Protein AF-A0A401NHA3-F1 (afdb_monomer_lite)

Radius of gyration: 26.48 Å; chains: 1; bounding box: 51×111×48 Å

Secondary structure (DSSP, 8-state):
-----PPPP---------------------PPP-------------S-S-S--SSS---------S-----TT-----GGGHHHHHHHHHHHH---HHHHHHHHHHHHHHHHHHHHHHHHHHHHHHHHSSSHHHHHHHHH-------HHHHHHHHHHHHHHT--TTSGGGTTHHHHTHHHHHHHHTT--HHHHHHHHHHHHHHHT-

InterPro domains:
  IPR046427 Legumain prodomain superfamily [G3DSA:1.10.132.130] (80-205)
  IPR048501 Legumain, prodomain [PF20985] (106-199)
  IPR048501 Legumain, prodomain [cd21115] (81-201)

Foldseek 3Di:
DDDDDDDDDDDDDDDDDDPPPPPPPDPDDDDDDDDDDDDDDDDDPDPPDDDDDDPDPPPPPPPDCPPPPPPPPDDDDDPLCVVLVVLVVCLVVDPDPVSNVVSVVVNVLLVVLLVLLVVLLLQLLVQLDDDPVLSVCLQNDQDDAPQVVLLVLLVVLLCVQPNVCVDPSRVSNVVSSSSSSSCVVVVRDSVSSNVSSNVSSVVVVD

Organism: Scyliorhinus torazame (NCBI:txid75743)

Structure (mmCIF, N/CA/C/O backbone):
data_AF-A0A401NHA3-F1
#
_entry.id   AF-A0A401NHA3-F1
#
loop_
_atom_site.group_PDB
_atom_site.id
_atom_site.type_symbol
_atom_site.label_atom_id
_atom_site.label_alt_id
_atom_site.label_comp_id
_atom_site.label_asym_id
_atom_site.label_entity_id
_atom_site.label_seq_id
_atom_site.pdbx_PDB_ins_code
_atom_site.Cartn_x
_atom_site.Cartn_y
_atom_site.Cartn_z
_atom_site.occupancy
_atom_site.B_iso_or_equiv
_atom_site.auth_seq_id
_atom_site.auth_comp_id
_atom_site.auth_asym_id
_atom_site.auth_atom_id
_atom_site.pdbx_PDB_model_num
ATOM 1 N N . MET A 1 1 ? 2.278 -64.838 13.244 1.00 44.47 1 MET A N 1
ATOM 2 C CA . MET A 1 1 ? 3.107 -63.751 12.679 1.00 44.47 1 MET A CA 1
ATOM 3 C C . MET A 1 1 ? 2.192 -62.918 11.779 1.00 44.47 1 MET A C 1
ATOM 5 O O . MET A 1 1 ? 2.140 -63.154 10.589 1.00 44.47 1 MET A O 1
ATOM 9 N N . ASP A 1 2 ? 1.208 -62.166 12.267 1.00 33.41 2 ASP A N 1
ATOM 10 C CA . ASP A 1 2 ? 1.217 -61.107 13.287 1.00 33.41 2 ASP A CA 1
ATOM 11 C C . ASP A 1 2 ? 1.956 -59.841 12.807 1.00 33.41 2 ASP A C 1
ATOM 13 O O . ASP A 1 2 ? 3.168 -59.740 12.963 1.00 33.41 2 ASP A O 1
ATOM 17 N N . ARG A 1 3 ? 1.240 -58.907 12.159 1.00 35.81 3 ARG A N 1
ATOM 18 C CA . ARG A 1 3 ? 0.844 -57.604 12.742 1.00 35.81 3 ARG A CA 1
ATOM 19 C C . ARG A 1 3 ? 0.246 -56.664 11.685 1.00 35.81 3 ARG A C 1
ATOM 21 O O . ARG A 1 3 ? 0.906 -56.234 10.746 1.00 35.81 3 ARG A O 1
ATOM 28 N N . ARG A 1 4 ? -1.025 -56.319 11.908 1.00 37.78 4 ARG A N 1
ATOM 29 C CA . ARG A 1 4 ? -1.703 -55.130 11.378 1.00 37.78 4 ARG A CA 1
ATOM 30 C C . ARG A 1 4 ? -1.122 -53.903 12.088 1.00 37.78 4 ARG A C 1
ATOM 32 O O . ARG A 1 4 ? -1.017 -53.924 13.311 1.00 37.78 4 ARG A O 1
ATOM 39 N N . ALA A 1 5 ? -0.791 -52.845 11.354 1.00 36.94 5 ALA A N 1
ATOM 40 C CA . ALA A 1 5 ? -0.462 -51.547 11.938 1.00 36.94 5 ALA A CA 1
ATOM 41 C C . ALA A 1 5 ? -1.675 -50.614 11.809 1.00 36.94 5 ALA A C 1
ATOM 43 O O . ALA A 1 5 ? -2.084 -50.248 10.710 1.00 36.94 5 ALA A O 1
ATOM 44 N N . ALA A 1 6 ? -2.266 -50.303 12.960 1.00 39.44 6 ALA A N 1
ATOM 45 C CA . ALA A 1 6 ? -3.253 -49.252 13.176 1.00 39.44 6 ALA A CA 1
ATOM 46 C C . ALA A 1 6 ? -2.537 -47.887 13.370 1.00 39.44 6 ALA A C 1
ATOM 48 O O . ALA A 1 6 ? -1.318 -47.870 13.568 1.00 39.44 6 ALA A O 1
ATOM 49 N N . PRO A 1 7 ? -3.253 -46.749 13.298 1.00 39.06 7 PRO A N 1
ATOM 50 C CA . PRO A 1 7 ? -2.664 -45.413 13.198 1.00 39.06 7 PRO A CA 1
ATOM 51 C C . PRO A 1 7 ? -2.242 -44.855 14.568 1.00 39.06 7 PRO A C 1
ATOM 53 O O . PRO A 1 7 ? -2.838 -45.220 15.585 1.00 39.06 7 PRO A O 1
ATOM 56 N N . PRO A 1 8 ? -1.270 -43.926 14.633 1.00 41.31 8 PRO A N 1
ATOM 57 C CA . PRO A 1 8 ? -1.007 -43.190 15.856 1.00 41.31 8 PRO A CA 1
ATOM 58 C C . PRO A 1 8 ? -2.021 -42.059 16.063 1.00 41.31 8 PRO A C 1
ATOM 60 O O . PRO A 1 8 ? -2.346 -41.279 15.168 1.00 41.31 8 PRO A O 1
ATOM 63 N N . CYS A 1 9 ? -2.496 -42.023 17.301 1.00 32.69 9 CYS A N 1
ATOM 64 C CA . CYS A 1 9 ? -3.490 -41.142 17.875 1.00 32.69 9 CYS A CA 1
ATOM 65 C C . CYS A 1 9 ? -3.168 -39.645 17.794 1.00 32.69 9 CYS A C 1
ATOM 67 O O . CYS A 1 9 ? -2.018 -39.206 17.784 1.00 32.69 9 CYS A O 1
ATOM 69 N N . ALA A 1 10 ? -4.264 -38.894 17.873 1.00 32.78 10 ALA A N 1
ATOM 70 C CA . ALA A 1 10 ? -4.374 -37.492 18.221 1.00 32.78 10 ALA A CA 1
ATOM 71 C C . ALA A 1 10 ? -3.360 -37.015 19.277 1.00 32.78 10 ALA A C 1
ATOM 73 O O . ALA A 1 10 ? -3.241 -37.581 20.365 1.00 32.78 10 ALA A O 1
ATOM 74 N N . ARG A 1 11 ? -2.726 -35.877 18.987 1.00 34.97 11 ARG A N 1
ATOM 75 C CA . ARG A 1 11 ? -2.225 -34.951 20.003 1.00 34.97 11 ARG A CA 1
ATOM 76 C C . ARG A 1 11 ? -3.025 -33.660 19.899 1.00 34.97 11 ARG A C 1
ATOM 78 O O . ARG A 1 11 ? -2.831 -32.880 18.973 1.00 34.97 11 ARG A O 1
ATOM 85 N N . SER A 1 12 ? -3.909 -33.452 20.871 1.00 30.72 12 SER A N 1
ATOM 86 C CA . SER A 1 12 ? -4.377 -32.120 21.238 1.00 30.72 12 SER A CA 1
ATOM 87 C C . SER A 1 12 ? -3.174 -31.258 21.602 1.00 30.72 12 SER A C 1
ATOM 89 O O . SER A 1 12 ? -2.384 -31.635 22.469 1.00 30.72 12 SER A O 1
ATOM 91 N N . ILE A 1 13 ? -3.067 -30.089 20.978 1.00 32.91 13 ILE A N 1
ATOM 92 C CA . ILE A 1 13 ? -2.324 -28.962 21.533 1.00 32.91 13 ILE A CA 1
ATOM 93 C C . ILE A 1 13 ? -3.367 -27.899 21.859 1.00 32.91 13 ILE A C 1
ATOM 95 O O . ILE A 1 13 ? -3.951 -27.273 20.981 1.00 32.91 13 ILE A O 1
ATOM 99 N N . VAL A 1 14 ? -3.639 -27.789 23.155 1.00 33.09 14 VAL A N 1
ATOM 100 C CA . VAL A 1 14 ? -4.329 -26.669 23.787 1.00 33.09 14 VAL A CA 1
ATOM 101 C C . VAL A 1 14 ? -3.288 -25.581 24.042 1.00 33.09 14 VAL A C 1
ATOM 103 O O . VAL A 1 14 ? -2.205 -25.880 24.540 1.00 33.09 14 VAL A O 1
ATOM 106 N N . GLY A 1 15 ? -3.663 -24.330 23.771 1.00 28.38 15 GLY A N 1
ATOM 107 C CA . GLY A 1 15 ? -2.918 -23.128 24.152 1.00 28.38 15 GLY A CA 1
ATOM 108 C C . GLY A 1 15 ? -1.878 -22.722 23.103 1.00 28.38 15 GLY A C 1
ATOM 109 O O . GLY A 1 15 ? -1.158 -23.556 22.578 1.00 28.38 15 GLY A O 1
ATOM 110 N N . THR A 1 16 ? -1.736 -21.458 22.733 1.00 34.12 16 THR A N 1
ATOM 111 C CA . THR A 1 16 ? -1.969 -20.247 23.516 1.00 34.12 16 THR A CA 1
ATOM 112 C C . THR A 1 16 ? -2.274 -19.070 22.592 1.00 34.12 16 THR A C 1
ATOM 114 O O . THR A 1 16 ? -1.879 -19.038 21.427 1.00 34.12 16 THR A O 1
ATOM 117 N N . ALA A 1 17 ? -3.014 -18.111 23.148 1.00 32.28 17 ALA A N 1
ATOM 118 C CA . ALA A 1 17 ? -3.344 -16.824 22.563 1.00 32.28 17 ALA A CA 1
ATOM 119 C C . ALA A 1 17 ? -2.142 -16.212 21.830 1.00 32.28 17 ALA A C 1
ATOM 121 O O . ALA A 1 17 ? -1.092 -15.957 22.425 1.00 32.28 17 ALA A O 1
ATOM 122 N N . SER A 1 18 ? -2.315 -15.973 20.530 1.00 35.03 18 SER A N 1
ATOM 123 C CA . SER A 1 18 ? -1.361 -15.192 19.757 1.00 35.03 18 SER A CA 1
ATOM 124 C C . SER A 1 18 ? -1.402 -13.766 20.287 1.00 35.03 18 SER A C 1
ATOM 126 O O . SER A 1 18 ? -2.360 -13.025 20.103 1.00 35.03 18 SER A O 1
ATOM 128 N N . HIS A 1 19 ? -0.353 -13.425 21.017 1.00 35.34 19 HIS A N 1
ATOM 129 C CA . HIS A 1 19 ? -0.042 -12.100 21.505 1.00 35.34 19 HIS A CA 1
ATOM 130 C C . HIS A 1 19 ? 0.343 -11.246 20.285 1.00 35.34 19 HIS A C 1
ATOM 132 O O . HIS A 1 19 ? 1.504 -11.224 19.873 1.00 35.34 19 HIS A O 1
ATOM 138 N N . TRP A 1 20 ? -0.635 -10.597 19.646 1.00 29.38 20 TRP A N 1
ATOM 139 C CA . TRP A 1 20 ? -0.394 -9.664 18.541 1.00 29.38 20 TRP A CA 1
ATOM 140 C C . TRP A 1 20 ? 0.213 -8.374 19.099 1.00 29.38 20 TRP A C 1
ATOM 142 O O . TRP A 1 20 ? -0.454 -7.372 19.327 1.00 29.38 20 TRP A O 1
ATOM 152 N N . SER A 1 21 ? 1.521 -8.394 19.346 1.00 29.17 21 SER A N 1
ATOM 153 C CA . SER A 1 21 ? 2.293 -7.167 19.528 1.00 29.17 21 SER A CA 1
ATOM 154 C C . SER A 1 21 ? 2.489 -6.498 18.166 1.00 29.17 21 SER A C 1
ATOM 156 O O . SER A 1 21 ? 3.523 -6.656 17.516 1.00 29.17 21 SER A O 1
ATOM 158 N N . ILE A 1 22 ? 1.485 -5.736 17.729 1.00 37.28 22 ILE A N 1
ATOM 159 C CA . ILE A 1 22 ? 1.608 -4.802 16.608 1.00 37.28 22 ILE A CA 1
ATOM 160 C C . ILE A 1 22 ? 2.498 -3.648 17.083 1.00 37.28 22 ILE A C 1
ATOM 162 O O . ILE A 1 22 ? 2.056 -2.692 17.719 1.00 37.28 22 ILE A O 1
ATOM 166 N N . ARG A 1 23 ? 3.799 -3.730 16.789 1.00 34.94 23 ARG A N 1
ATOM 167 C CA . ARG A 1 23 ? 4.675 -2.558 16.868 1.00 34.94 23 ARG A CA 1
ATOM 168 C C . ARG A 1 23 ? 4.258 -1.587 15.765 1.00 34.94 23 ARG A C 1
ATOM 170 O O . ARG A 1 23 ? 4.614 -1.795 14.606 1.00 34.94 23 ARG A O 1
ATOM 177 N N . LEU A 1 24 ? 3.567 -0.505 16.133 1.00 36.22 24 LEU A N 1
ATOM 178 C CA . LEU A 1 24 ? 3.475 0.690 15.297 1.00 36.22 24 LEU A CA 1
ATOM 179 C C . LEU A 1 24 ? 4.899 1.168 14.987 1.00 36.22 24 LEU A C 1
ATOM 181 O O . LEU A 1 24 ? 5.566 1.781 15.821 1.00 36.22 24 LEU A O 1
ATOM 185 N N . ARG A 1 25 ? 5.380 0.899 13.772 1.00 40.31 25 ARG A N 1
ATOM 186 C CA . ARG A 1 25 ? 6.512 1.646 13.232 1.00 40.31 25 ARG A CA 1
ATOM 187 C C . ARG A 1 25 ? 5.999 3.033 12.885 1.00 40.31 25 ARG A C 1
ATOM 189 O O . ARG A 1 25 ? 5.367 3.237 11.852 1.00 40.31 25 ARG A O 1
ATOM 196 N N . ALA A 1 26 ? 6.269 3.983 13.776 1.00 41.00 26 ALA A N 1
ATOM 197 C CA . ALA A 1 26 ? 6.180 5.396 13.462 1.00 41.00 26 ALA A CA 1
ATOM 198 C C . ALA A 1 26 ? 6.938 5.649 12.149 1.00 41.00 26 ALA A C 1
ATOM 200 O O . ALA A 1 26 ? 8.020 5.100 11.955 1.00 41.00 26 ALA A O 1
ATOM 201 N N . CYS A 1 27 ? 6.400 6.483 11.252 1.00 42.41 27 CYS A N 1
ATOM 202 C CA . CYS A 1 27 ? 7.165 6.998 10.113 1.00 42.41 27 CYS A CA 1
ATOM 203 C C . CYS A 1 27 ? 8.441 7.683 10.638 1.00 42.41 27 CYS A C 1
ATOM 205 O O . CYS A 1 27 ? 8.396 8.852 11.040 1.00 42.41 27 CYS A O 1
ATOM 207 N N . GLU A 1 28 ? 9.541 6.940 10.704 1.00 37.47 28 GLU A N 1
ATOM 208 C CA . GLU A 1 28 ? 10.833 7.372 11.221 1.00 37.47 28 GLU A CA 1
ATOM 209 C C . GLU A 1 28 ? 11.562 8.131 10.111 1.00 37.47 28 GLU A C 1
ATOM 211 O O . GLU A 1 28 ? 11.698 7.657 8.981 1.00 37.47 28 GLU A O 1
ATOM 216 N N . ARG A 1 29 ? 11.982 9.362 10.410 1.00 38.88 29 ARG A N 1
ATOM 217 C CA . ARG A 1 29 ? 12.934 10.089 9.570 1.00 38.88 29 ARG A CA 1
ATOM 218 C C . ARG A 1 29 ? 14.324 9.686 10.040 1.00 38.88 29 ARG A C 1
ATOM 220 O O . ARG A 1 29 ? 14.693 10.011 11.164 1.00 38.88 29 ARG A O 1
ATOM 227 N N . ALA A 1 30 ? 15.098 9.041 9.175 1.00 35.44 30 ALA A N 1
ATOM 228 C CA . ALA A 1 30 ? 16.544 9.021 9.321 1.00 35.44 30 ALA A CA 1
ATOM 229 C C . ALA A 1 30 ? 17.055 10.458 9.116 1.00 35.44 30 ALA A C 1
ATOM 231 O O . ALA A 1 30 ? 16.929 11.021 8.029 1.00 35.44 30 ALA A O 1
ATOM 232 N N . GLY A 1 31 ? 17.556 11.080 10.181 1.00 37.09 31 GLY A N 1
ATOM 233 C CA . GLY A 1 31 ? 18.317 12.326 10.107 1.00 37.09 31 GLY A CA 1
ATOM 234 C C . GLY A 1 31 ? 19.817 12.026 10.158 1.00 37.09 31 GLY A C 1
ATOM 235 O O . GLY A 1 31 ? 20.215 11.150 10.929 1.00 37.09 31 GLY A O 1
ATOM 236 N N . PRO A 1 32 ? 20.673 12.734 9.404 1.00 42.00 32 PRO A N 1
ATOM 237 C CA . PRO A 1 32 ? 22.106 12.688 9.643 1.00 42.00 32 PRO A CA 1
ATOM 238 C C . PRO A 1 32 ? 22.525 13.695 10.725 1.00 42.00 32 PRO A C 1
ATOM 240 O O . PRO A 1 32 ? 22.071 14.840 10.767 1.00 42.00 32 PRO A O 1
ATOM 243 N N . ARG A 1 33 ? 23.411 13.226 11.615 1.00 38.47 33 ARG A N 1
ATOM 244 C CA . ARG A 1 33 ? 24.119 14.012 12.630 1.00 38.47 33 ARG A CA 1
ATOM 245 C C . ARG A 1 33 ? 25.240 14.825 11.978 1.00 38.47 33 ARG A C 1
ATOM 247 O O . ARG A 1 33 ? 26.080 14.257 11.300 1.00 38.47 33 ARG A O 1
ATOM 254 N N . GLY A 1 34 ? 25.282 16.109 12.325 1.00 32.66 34 GLY A N 1
ATOM 255 C CA . GLY A 1 34 ? 26.492 16.825 12.730 1.00 32.66 34 GLY A CA 1
ATOM 256 C C . GLY A 1 34 ? 27.584 17.047 11.690 1.00 32.66 34 GLY A C 1
ATOM 257 O O . GLY A 1 34 ? 28.550 16.299 11.655 1.00 32.66 34 GLY A O 1
ATOM 258 N N . GLU A 1 35 ? 27.543 18.204 11.031 1.00 31.38 35 GLU A N 1
ATOM 259 C CA . GLU A 1 35 ? 28.769 18.872 10.600 1.00 31.38 35 GLU A CA 1
ATOM 260 C C . GLU A 1 35 ? 28.694 20.363 10.941 1.00 31.38 35 GLU A C 1
ATOM 262 O O . GLU A 1 35 ? 27.718 21.063 10.668 1.00 31.38 35 GLU A O 1
ATOM 267 N N . ARG A 1 36 ? 29.702 20.812 11.688 1.00 40.00 36 ARG A N 1
ATOM 268 C CA . ARG A 1 36 ? 29.765 22.108 12.357 1.00 40.00 36 ARG A CA 1
ATOM 269 C C . ARG A 1 36 ? 30.471 23.078 11.410 1.00 40.00 36 ARG A C 1
ATOM 271 O O . ARG A 1 36 ? 31.694 23.122 11.393 1.00 40.00 36 ARG A O 1
ATOM 278 N N . LEU A 1 37 ? 29.719 23.871 10.650 1.00 34.94 37 LEU A N 1
ATOM 279 C CA . LEU A 1 37 ? 30.270 24.966 9.849 1.00 34.94 37 LEU A CA 1
ATOM 280 C C . LEU A 1 37 ? 29.811 26.307 10.423 1.00 34.94 37 LEU A C 1
ATOM 282 O O . LEU A 1 37 ? 28.659 26.715 10.294 1.00 34.94 37 LEU A O 1
ATOM 286 N N . ARG A 1 38 ? 30.747 27.004 11.078 1.00 42.19 38 ARG A N 1
ATOM 287 C CA . ARG A 1 38 ? 30.653 28.453 11.271 1.00 42.19 38 ARG A CA 1
ATOM 288 C C . ARG A 1 38 ? 30.771 29.092 9.893 1.00 42.19 38 ARG A C 1
ATOM 290 O O . ARG A 1 38 ? 31.769 28.851 9.224 1.00 42.19 38 ARG A O 1
ATOM 297 N N . THR A 1 39 ? 29.824 29.943 9.509 1.00 32.72 39 THR A N 1
ATOM 298 C CA . THR A 1 39 ? 30.111 31.272 8.940 1.00 32.72 39 THR A CA 1
ATOM 299 C C . THR A 1 39 ? 28.832 32.062 8.636 1.00 32.72 39 THR A C 1
ATOM 301 O O . THR A 1 39 ? 27.967 31.617 7.895 1.00 32.72 39 THR A O 1
ATOM 304 N N . ARG A 1 40 ? 28.837 33.298 9.156 1.00 33.16 40 ARG A N 1
ATOM 305 C CA . ARG A 1 40 ? 28.320 34.545 8.569 1.00 33.16 40 ARG A CA 1
ATOM 306 C C . ARG A 1 40 ? 26.798 34.737 8.470 1.00 33.16 40 ARG A C 1
ATOM 308 O O . ARG A 1 40 ? 26.148 34.291 7.531 1.00 33.16 40 ARG A O 1
ATOM 315 N N . GLU A 1 41 ? 26.287 35.567 9.385 1.00 40.22 41 GLU A N 1
ATOM 316 C CA . GLU A 1 41 ? 25.093 36.391 9.175 1.00 40.22 41 GLU A CA 1
ATOM 317 C C . GLU A 1 41 ? 25.128 37.033 7.780 1.00 40.22 41 GLU A C 1
ATOM 319 O O . GLU A 1 41 ? 25.986 37.863 7.465 1.00 40.22 41 GLU A O 1
ATOM 324 N N . ARG A 1 42 ? 24.177 36.640 6.934 1.00 37.88 42 ARG A N 1
ATOM 325 C CA . ARG A 1 42 ? 23.689 37.458 5.828 1.00 37.88 42 ARG A CA 1
ATOM 326 C C . ARG A 1 42 ? 22.218 37.720 6.099 1.00 37.88 42 ARG A C 1
ATOM 328 O O . ARG A 1 42 ? 21.430 36.784 6.193 1.00 37.88 42 ARG A O 1
ATOM 335 N N . ALA A 1 43 ? 21.894 39.002 6.234 1.00 41.25 43 ALA A N 1
ATOM 336 C CA . ALA A 1 43 ? 20.541 39.523 6.301 1.00 41.25 43 ALA A CA 1
ATOM 337 C C . ALA A 1 43 ? 19.671 38.885 5.206 1.00 41.25 43 ALA A C 1
ATOM 339 O O . ALA A 1 43 ? 19.999 38.950 4.018 1.00 41.25 43 ALA A O 1
ATOM 340 N N . GLY A 1 44 ? 18.597 38.219 5.627 1.00 36.78 44 GLY A N 1
ATOM 341 C CA . GLY A 1 44 ? 17.656 37.564 4.729 1.00 36.78 44 GLY A CA 1
ATOM 342 C C . GLY A 1 44 ? 16.810 38.584 3.958 1.00 36.78 44 GLY A C 1
ATOM 343 O O . GLY A 1 44 ? 16.458 39.631 4.509 1.00 36.78 44 GLY A O 1
ATOM 344 N N . PRO A 1 45 ? 16.453 38.311 2.692 1.00 42.56 45 PRO A N 1
ATOM 345 C CA . PRO A 1 45 ? 15.485 39.122 1.976 1.00 42.56 45 PRO A CA 1
ATOM 346 C C . PRO A 1 45 ? 14.087 39.002 2.604 1.00 42.56 45 PRO A C 1
ATOM 348 O O . PRO A 1 45 ? 13.589 37.918 2.902 1.00 42.56 45 PRO A O 1
ATOM 351 N N . ARG A 1 46 ? 13.487 40.182 2.779 1.00 44.03 46 ARG A N 1
ATOM 352 C CA . ARG A 1 46 ? 12.145 40.518 3.268 1.00 44.03 46 ARG A CA 1
ATOM 353 C C . ARG A 1 46 ? 11.062 39.572 2.725 1.00 44.03 46 ARG A C 1
ATOM 355 O O . ARG A 1 46 ? 10.851 39.502 1.514 1.00 44.03 46 ARG A O 1
ATOM 362 N N . ALA A 1 47 ? 10.345 38.902 3.627 1.00 50.78 47 ALA A N 1
ATOM 363 C CA . ALA A 1 47 ? 9.196 38.035 3.349 1.00 50.78 47 ALA A CA 1
ATOM 364 C C . ALA A 1 47 ? 7.929 38.831 2.968 1.00 50.78 47 ALA A C 1
ATOM 366 O O . ALA A 1 47 ? 6.861 38.649 3.537 1.00 50.78 47 ALA A O 1
ATOM 367 N N . GLU A 1 48 ? 8.040 39.733 1.999 1.00 52.66 48 GLU A N 1
ATOM 368 C CA . GLU A 1 48 ? 6.914 40.496 1.468 1.00 52.66 48 GLU A CA 1
ATOM 369 C C . GLU A 1 48 ? 6.909 40.348 -0.045 1.00 52.66 48 GLU A C 1
ATOM 371 O O . GLU A 1 48 ? 7.539 41.125 -0.761 1.00 52.66 48 GLU A O 1
ATOM 376 N N . ARG A 1 49 ? 6.250 39.295 -0.529 1.00 57.25 49 ARG A N 1
ATOM 377 C CA . ARG A 1 49 ? 5.588 39.245 -1.844 1.00 57.25 49 ARG A CA 1
ATOM 378 C C . ARG A 1 49 ? 4.950 37.869 -2.037 1.00 57.25 49 ARG A C 1
ATOM 380 O O . ARG A 1 49 ? 5.414 37.074 -2.838 1.00 57.25 49 ARG A O 1
ATOM 387 N N . VAL A 1 50 ? 3.892 37.599 -1.273 1.00 60.53 50 VAL A N 1
ATOM 388 C CA . VAL A 1 50 ? 2.725 36.795 -1.686 1.00 60.53 50 VAL A CA 1
ATOM 389 C C . VAL A 1 50 ? 1.652 36.955 -0.600 1.00 60.53 50 VAL A C 1
ATOM 391 O O . VAL A 1 50 ? 1.620 36.246 0.393 1.00 60.53 50 VAL A O 1
ATOM 394 N N . SER A 1 51 ? 0.812 37.976 -0.761 1.00 61.12 51 SER A N 1
ATOM 395 C CA . SER A 1 51 ? -0.589 37.973 -0.329 1.00 61.12 51 SER A CA 1
ATOM 396 C C . SER A 1 51 ? -1.287 39.160 -1.000 1.00 61.12 51 SER A C 1
ATOM 398 O O . SER A 1 51 ? -0.957 40.304 -0.712 1.00 61.12 51 SER A O 1
ATOM 400 N N . GLY A 1 52 ? -2.174 38.862 -1.956 1.00 52.41 52 GLY A N 1
ATOM 401 C CA . GLY A 1 52 ? -3.226 39.744 -2.486 1.00 52.41 52 GLY A CA 1
ATOM 402 C C . GLY A 1 52 ? -2.827 41.013 -3.256 1.00 52.41 52 GLY A C 1
ATOM 403 O O . GLY A 1 52 ? -2.302 41.967 -2.697 1.00 52.41 52 GLY A O 1
ATOM 404 N N . ARG A 1 53 ? -3.210 41.093 -4.539 1.00 59.12 53 ARG A N 1
ATOM 405 C CA . ARG A 1 53 ? -3.383 42.367 -5.257 1.00 59.12 53 ARG A CA 1
ATOM 406 C C . ARG A 1 53 ? -4.892 42.600 -5.390 1.00 59.12 53 ARG A C 1
ATOM 408 O O . ARG A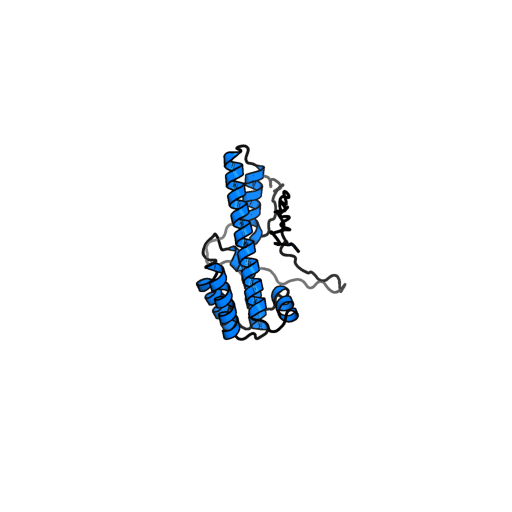 1 53 ? -5.547 41.884 -6.136 1.00 59.12 53 ARG A O 1
ATOM 415 N N . GLY A 1 54 ? -5.437 43.555 -4.645 1.00 44.25 54 GLY A N 1
ATOM 416 C CA . GLY A 1 54 ? -6.848 43.940 -4.714 1.00 44.25 54 GLY A CA 1
ATOM 417 C C . GLY A 1 54 ? -7.160 44.954 -3.623 1.00 44.25 54 GLY A C 1
ATOM 418 O O . GLY A 1 54 ? -7.053 44.626 -2.450 1.00 44.25 54 GLY A O 1
ATOM 419 N N . GLY A 1 55 ? -7.462 46.191 -4.017 1.00 53.09 55 GLY A N 1
ATOM 420 C CA . GLY A 1 55 ? -7.648 47.361 -3.154 1.00 53.09 55 GLY A CA 1
ATOM 421 C C . GLY A 1 55 ? -8.868 47.313 -2.230 1.00 53.09 55 GLY A C 1
ATOM 422 O O . GLY A 1 55 ? -9.740 48.165 -2.331 1.00 53.09 55 GLY A O 1
ATOM 423 N N . ALA A 1 56 ? -8.900 46.362 -1.305 1.00 49.03 56 ALA A N 1
ATOM 424 C CA . ALA A 1 56 ? -9.606 46.496 -0.041 1.00 49.03 56 ALA A CA 1
ATOM 425 C C . ALA A 1 56 ? -8.534 46.490 1.050 1.00 49.03 56 ALA A C 1
ATOM 427 O O . ALA A 1 56 ? -7.672 45.611 1.062 1.00 49.03 56 ALA A O 1
ATOM 428 N N . SER A 1 57 ? -8.529 47.497 1.923 1.00 49.53 57 SER A N 1
ATOM 429 C CA . SER A 1 57 ? -7.623 47.517 3.065 1.00 49.53 57 SER A CA 1
ATOM 430 C C . SER A 1 57 ? -7.861 46.247 3.882 1.00 49.53 57 SER A C 1
ATOM 432 O O . SER A 1 57 ? -8.904 46.110 4.520 1.00 49.53 57 SER A O 1
ATOM 434 N N . CYS A 1 58 ? -6.912 45.311 3.863 1.00 46.81 58 CYS A N 1
ATOM 435 C CA . CYS A 1 58 ? -6.819 44.311 4.914 1.00 46.81 58 CYS A CA 1
ATOM 436 C C . CYS A 1 58 ? -6.461 45.078 6.182 1.00 46.81 58 CYS A C 1
ATOM 438 O O . CYS A 1 58 ? -5.287 45.253 6.503 1.00 46.81 58 CYS A O 1
ATOM 440 N N . SER A 1 59 ? -7.472 45.589 6.877 1.00 58.31 59 SER A N 1
ATOM 441 C CA . SER A 1 59 ? -7.318 45.884 8.287 1.00 58.31 59 SER A CA 1
ATOM 442 C C . SER A 1 59 ? -6.861 44.572 8.917 1.00 58.31 59 SER A C 1
ATOM 444 O O . SER A 1 59 ? -7.501 43.541 8.667 1.00 58.31 59 SER A O 1
ATOM 446 N N . PRO A 1 60 ? -5.753 44.555 9.672 1.00 55.41 60 PRO A N 1
ATOM 447 C CA . PRO A 1 60 ? -5.506 43.448 10.568 1.00 55.41 60 PRO A CA 1
ATOM 448 C C . PRO A 1 60 ? -6.803 43.266 11.346 1.00 55.41 60 PRO A C 1
ATOM 450 O O . PRO A 1 60 ? -7.289 44.211 11.968 1.00 55.41 60 PRO A O 1
ATOM 453 N N . VAL A 1 61 ? -7.408 42.083 11.268 1.00 55.34 61 VAL A N 1
ATOM 454 C CA . VAL A 1 61 ? -8.243 41.669 12.384 1.00 55.34 61 VAL A CA 1
ATOM 455 C C . VAL A 1 61 ? -7.218 41.554 13.496 1.00 55.34 61 VAL A C 1
ATOM 457 O O . VAL A 1 61 ? -6.477 40.571 13.546 1.00 55.34 61 VAL A O 1
ATOM 460 N N . GLU A 1 62 ? -7.050 42.626 14.277 1.00 49.59 62 GLU A N 1
ATOM 461 C CA . GLU A 1 62 ? -6.391 42.513 15.560 1.00 49.59 62 GLU A CA 1
ATOM 462 C C . GLU A 1 62 ? -7.155 41.391 16.236 1.00 49.59 62 GLU A C 1
ATOM 464 O O . GLU A 1 62 ? -8.343 41.494 16.549 1.00 49.59 62 GLU A O 1
ATOM 469 N N . LEU A 1 63 ? -6.492 40.245 16.358 1.00 49.09 63 LEU A N 1
ATOM 470 C CA . LEU A 1 63 ? -6.871 39.273 17.349 1.00 49.09 63 LEU A CA 1
ATOM 471 C C . LEU A 1 63 ? -6.549 39.985 18.658 1.00 49.09 63 LEU A C 1
ATOM 473 O O . LEU A 1 63 ? -5.465 39.819 19.216 1.00 49.09 63 LEU A O 1
ATOM 477 N N . GLU A 1 64 ? -7.446 40.901 19.035 1.00 50.91 64 GLU A N 1
ATOM 478 C CA . GLU A 1 64 ? -7.353 41.720 20.220 1.00 50.91 64 GLU A CA 1
ATOM 479 C C . GLU A 1 64 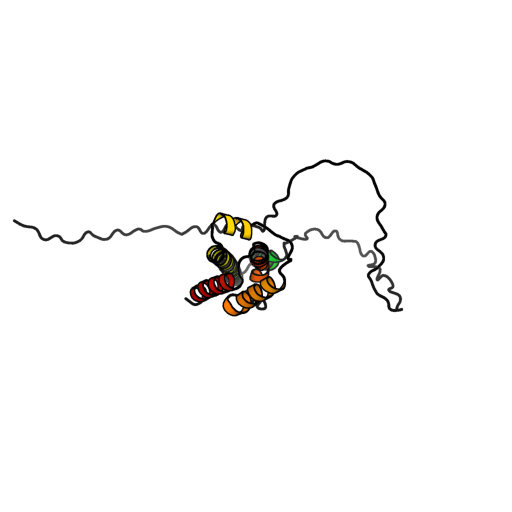? -6.973 40.769 21.336 1.00 50.91 64 GLU A C 1
ATOM 481 O O . GLU A 1 64 ? -7.515 39.661 21.413 1.00 50.91 64 GLU A O 1
ATOM 486 N N . SER A 1 65 ? -6.028 41.203 22.159 1.00 51.41 65 SER A N 1
ATOM 487 C CA . SER A 1 65 ? -5.480 40.510 23.317 1.00 51.41 65 SER A CA 1
ATOM 488 C C . SER A 1 65 ? -6.565 40.183 24.363 1.00 51.41 65 SER A C 1
ATOM 490 O O . SER A 1 65 ? -6.534 40.611 25.514 1.00 51.41 65 SER A O 1
ATOM 492 N N . ARG A 1 66 ? -7.563 39.378 23.994 1.00 52.25 66 ARG A N 1
ATOM 493 C CA . ARG A 1 66 ? -8.273 38.482 24.887 1.00 52.25 66 ARG A CA 1
ATOM 494 C C . ARG A 1 66 ? -7.200 37.510 25.308 1.00 52.25 66 ARG A C 1
ATOM 496 O O . ARG A 1 66 ? -6.845 36.663 24.497 1.00 52.25 66 ARG A O 1
ATOM 503 N N . ARG A 1 67 ? -6.636 37.745 26.505 1.00 53.22 67 ARG A N 1
ATOM 504 C CA . ARG A 1 67 ? -5.687 36.888 27.237 1.00 53.22 67 ARG A CA 1
ATOM 505 C C . ARG A 1 67 ? -5.297 35.692 26.391 1.00 53.22 67 ARG A C 1
ATOM 507 O O . ARG A 1 67 ? -6.113 34.779 26.285 1.00 53.22 67 ARG A O 1
ATOM 514 N N . ALA A 1 68 ? -4.105 35.709 25.798 1.00 56.16 68 ALA A N 1
ATOM 515 C CA . ALA A 1 68 ? -3.533 34.498 25.238 1.00 56.16 68 ALA A CA 1
ATOM 516 C C . ALA A 1 68 ? -3.562 33.455 26.358 1.00 56.16 68 ALA A C 1
ATOM 518 O O . ALA A 1 68 ? -2.713 33.458 27.248 1.00 56.16 68 ALA A O 1
ATOM 519 N N . VAL A 1 69 ? -4.613 32.635 26.381 1.00 60.53 69 VAL A N 1
ATOM 520 C CA . VAL A 1 69 ? -4.649 31.441 27.196 1.00 60.53 69 VAL A CA 1
ATOM 521 C C . VAL A 1 69 ? -3.518 30.646 26.576 1.00 60.53 69 VAL A C 1
ATOM 523 O O . VAL A 1 69 ? -3.590 30.372 25.372 1.00 60.53 69 VAL A O 1
ATOM 526 N N . PRO A 1 70 ? -2.418 30.391 27.306 1.00 63.47 70 PRO A N 1
ATOM 527 C CA . PRO A 1 70 ? -1.378 29.540 26.767 1.00 63.47 70 PRO A CA 1
ATOM 528 C C . PRO A 1 70 ? -2.094 28.282 26.291 1.00 63.47 70 PRO A C 1
ATOM 530 O O . PRO A 1 70 ? -2.859 27.696 27.058 1.00 63.47 70 PRO A O 1
ATOM 533 N N . MET A 1 71 ? -1.936 27.941 25.009 1.00 58.09 71 MET A N 1
ATOM 534 C CA . MET A 1 71 ? -2.521 26.742 24.409 1.00 58.09 71 MET A CA 1
ATOM 535 C C . MET A 1 71 ? -1.808 25.523 25.010 1.00 58.09 71 MET A C 1
ATOM 537 O O . MET A 1 71 ? -1.003 24.855 24.368 1.00 58.09 71 MET A O 1
ATOM 541 N N . ALA A 1 72 ? -2.021 25.299 26.303 1.00 61.81 72 ALA A N 1
ATOM 542 C CA . ALA A 1 72 ? -1.499 24.194 27.068 1.00 61.81 72 ALA A CA 1
ATOM 543 C C . ALA A 1 72 ? -2.342 22.967 26.714 1.00 61.81 72 ALA A C 1
ATOM 545 O O . ALA A 1 72 ? -3.566 23.007 26.808 1.00 61.81 72 ALA A O 1
ATOM 546 N N . GLY A 1 73 ? -1.684 21.894 26.271 1.00 65.12 73 GLY A N 1
ATOM 547 C CA . GLY A 1 73 ? -2.349 20.635 25.920 1.00 65.12 73 GLY A CA 1
ATOM 548 C C . GLY A 1 73 ? -2.596 20.393 24.427 1.00 65.12 73 GLY A C 1
ATOM 549 O O . GLY A 1 73 ? -3.334 19.473 24.094 1.00 65.12 73 GLY A O 1
ATOM 550 N N . MET A 1 74 ? -1.989 21.160 23.512 1.00 69.94 74 MET A N 1
ATOM 551 C CA . MET A 1 74 ? -1.993 20.790 22.089 1.00 69.94 74 MET A CA 1
ATOM 552 C C . MET A 1 74 ? -1.105 19.563 21.846 1.00 69.94 74 MET A C 1
ATOM 554 O O . MET A 1 74 ? 0.123 19.657 21.867 1.00 69.94 74 MET A O 1
ATOM 558 N N . GLU A 1 75 ? -1.723 18.414 21.582 1.00 76.06 75 GLU A N 1
ATOM 559 C CA . GLU A 1 75 ? -1.015 17.211 21.150 1.00 76.06 75 GLU A CA 1
ATOM 560 C C . GLU A 1 75 ? -0.728 17.295 19.644 1.00 76.06 75 GLU A C 1
ATOM 562 O O . GLU A 1 75 ? -1.626 17.226 18.803 1.00 76.06 75 GLU A O 1
ATOM 567 N N . ALA A 1 76 ? 0.543 17.481 19.289 1.00 83.94 76 ALA A N 1
ATOM 568 C CA . ALA A 1 76 ? 0.970 17.465 17.898 1.00 83.94 76 ALA A CA 1
ATOM 569 C C . ALA A 1 76 ? 1.019 16.019 17.383 1.00 83.94 76 ALA A C 1
ATOM 571 O O . ALA A 1 76 ? 1.908 15.248 17.744 1.00 83.94 76 ALA A O 1
ATOM 572 N N . VAL A 1 77 ? 0.092 15.669 16.492 1.00 86.50 77 VAL A N 1
ATOM 573 C C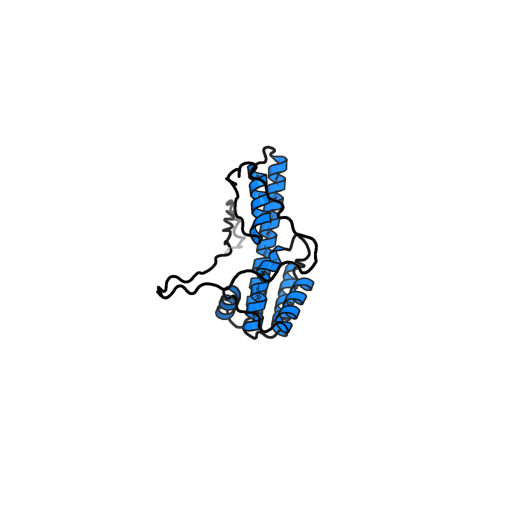A . VAL A 1 77 ? 0.031 14.354 15.840 1.00 86.50 77 VAL A CA 1
ATOM 574 C C . VAL A 1 77 ? 0.452 14.485 14.375 1.00 86.50 77 VAL A C 1
ATOM 576 O O . VAL A 1 77 ? 0.145 15.473 13.705 1.00 86.50 77 VAL A O 1
ATOM 579 N N . LYS A 1 78 ? 1.177 13.492 13.844 1.00 86.31 78 LYS A N 1
ATOM 580 C CA . LYS A 1 78 ? 1.482 13.438 12.404 1.00 86.31 78 LYS A CA 1
ATOM 581 C C . LYS A 1 78 ? 0.178 13.319 11.624 1.00 86.31 78 LYS A C 1
ATOM 583 O O . LYS A 1 78 ? -0.673 12.529 12.003 1.00 86.31 78 LYS A O 1
ATOM 588 N N . GLN A 1 79 ? 0.057 14.009 10.491 1.00 87.12 79 GLN A N 1
ATOM 589 C CA . GLN A 1 79 ? -1.177 14.009 9.691 1.00 87.12 79 GLN A CA 1
ATOM 590 C C . GLN A 1 79 ? -1.717 12.595 9.390 1.00 87.12 79 GLN A C 1
ATOM 592 O O . GLN A 1 79 ? -2.910 12.361 9.532 1.00 87.12 79 GLN A O 1
ATOM 597 N N . CYS A 1 80 ? -0.846 11.637 9.050 1.00 86.44 80 CYS A N 1
ATOM 598 C CA . CYS A 1 80 ? -1.239 10.247 8.790 1.00 86.44 80 CYS A CA 1
ATOM 599 C C . CYS A 1 80 ? -1.770 9.506 10.028 1.00 86.44 80 CYS A C 1
ATOM 601 O O . CYS A 1 80 ? -2.518 8.541 9.899 1.00 86.44 80 CYS A O 1
ATOM 603 N N . ASP A 1 81 ? -1.381 9.933 11.227 1.00 88.94 81 ASP A N 1
ATOM 604 C CA . ASP A 1 81 ? -1.698 9.278 12.498 1.00 88.94 81 ASP A CA 1
ATOM 605 C C . ASP A 1 81 ? -2.889 9.943 13.201 1.00 88.94 81 ASP A C 1
ATOM 607 O O . ASP A 1 81 ? -3.390 9.406 14.183 1.00 88.94 81 ASP A O 1
ATOM 611 N N . VAL A 1 82 ? -3.397 11.063 12.669 1.00 91.50 82 VAL A N 1
ATOM 612 C CA . VAL A 1 82 ? -4.549 11.790 13.227 1.00 91.50 82 VAL A CA 1
ATOM 613 C C . VAL A 1 82 ? -5.781 10.889 13.401 1.00 91.50 82 VAL A C 1
ATOM 615 O O . VAL A 1 82 ? -6.314 10.878 14.508 1.00 91.50 82 VAL A O 1
ATOM 618 N N . PRO A 1 83 ? -6.221 10.079 12.412 1.00 91.06 83 PRO A N 1
ATOM 619 C CA . PRO A 1 83 ? -7.392 9.215 12.598 1.00 91.06 83 PRO A CA 1
ATOM 620 C C . PRO A 1 83 ? -7.216 8.189 13.729 1.00 91.06 83 PRO A C 1
ATOM 622 O O . PRO A 1 83 ? -8.143 7.943 14.495 1.00 91.06 83 PRO A O 1
ATOM 625 N N . VAL A 1 84 ? -6.002 7.645 13.879 1.00 93.06 84 VAL A N 1
ATOM 626 C CA . VAL A 1 84 ? -5.662 6.699 14.955 1.00 93.06 84 VAL A CA 1
ATOM 627 C C . VAL A 1 84 ? -5.675 7.403 16.307 1.00 93.06 84 VAL A C 1
ATOM 629 O O . VAL A 1 84 ? -6.289 6.908 17.246 1.00 93.06 84 VAL A O 1
ATOM 632 N N . ALA A 1 85 ? -5.040 8.573 16.405 1.00 92.56 85 ALA A N 1
ATOM 633 C CA . ALA A 1 85 ? -4.999 9.343 17.643 1.00 92.56 85 ALA A CA 1
ATOM 634 C C . ALA A 1 85 ? -6.401 9.785 18.088 1.00 92.56 85 ALA A C 1
ATOM 636 O O . ALA A 1 85 ? -6.705 9.740 19.277 1.00 92.56 85 ALA A O 1
ATOM 637 N N . ILE A 1 86 ? -7.279 10.147 17.145 1.00 93.25 86 ILE A N 1
ATOM 638 C CA . ILE A 1 86 ? -8.679 10.474 17.439 1.00 93.25 86 ILE A CA 1
ATOM 639 C C . ILE A 1 86 ? -9.390 9.269 18.060 1.00 93.25 86 ILE A C 1
ATOM 641 O O . ILE A 1 86 ? -9.976 9.414 19.130 1.00 93.25 86 ILE A O 1
ATOM 645 N N . LEU A 1 87 ? -9.321 8.087 17.439 1.00 92.38 87 LEU A N 1
ATOM 646 C CA . LEU A 1 87 ? -9.966 6.882 17.976 1.00 92.38 87 LEU A CA 1
ATOM 647 C C . LEU A 1 87 ? -9.392 6.493 19.342 1.00 92.38 87 LEU A C 1
ATOM 649 O O . LEU A 1 87 ? -10.147 6.278 20.284 1.00 92.38 87 LEU A O 1
ATOM 653 N N . GLN A 1 88 ? -8.067 6.512 19.496 1.00 93.69 88 GLN A N 1
ATOM 654 C CA . GLN A 1 88 ? -7.413 6.238 20.778 1.00 93.69 88 GLN A CA 1
ATOM 655 C C . GLN A 1 88 ? -7.841 7.217 21.875 1.00 93.69 88 GLN A C 1
ATOM 657 O O . GLN A 1 88 ? -8.063 6.809 23.013 1.00 93.69 88 GLN A O 1
ATOM 662 N N . ASN A 1 89 ? -7.970 8.503 21.554 1.00 93.69 89 ASN A N 1
ATOM 663 C CA . ASN A 1 89 ? -8.403 9.506 22.522 1.00 93.69 89 ASN A CA 1
ATOM 664 C C . ASN A 1 89 ? -9.893 9.365 22.863 1.00 93.69 89 ASN A C 1
ATOM 666 O O . ASN A 1 89 ? -10.254 9.545 24.023 1.00 93.69 89 ASN A O 1
ATOM 670 N N . ARG A 1 90 ? -10.742 8.959 21.907 1.00 93.31 90 ARG A N 1
ATOM 671 C CA . ARG A 1 90 ? -12.151 8.620 22.172 1.00 93.31 90 ARG A CA 1
ATOM 672 C C . ARG A 1 90 ? -12.282 7.395 23.075 1.00 93.31 90 ARG A C 1
ATOM 674 O O . ARG A 1 90 ? -13.013 7.467 24.051 1.00 93.31 90 ARG A O 1
ATOM 681 N N . ILE A 1 91 ? -11.514 6.332 22.824 1.00 93.81 91 ILE A N 1
ATOM 682 C CA . ILE A 1 91 ? -11.474 5.131 23.678 1.00 93.81 91 ILE A CA 1
ATOM 683 C C . ILE A 1 91 ? -11.080 5.495 25.115 1.00 93.81 91 ILE A C 1
ATOM 685 O O . ILE A 1 91 ? -11.700 5.028 26.060 1.00 93.81 91 ILE A O 1
ATOM 689 N N . LYS A 1 92 ? -10.071 6.358 25.297 1.00 92.50 92 LYS A N 1
ATOM 690 C CA . LYS A 1 92 ? -9.638 6.806 26.634 1.00 92.50 92 LYS A CA 1
ATOM 691 C C . LYS A 1 92 ? -10.690 7.650 27.363 1.00 92.50 92 LYS A C 1
ATOM 693 O O . LYS A 1 92 ? -10.662 7.706 28.587 1.00 92.50 92 LYS A O 1
ATOM 698 N N . ALA A 1 93 ? -11.543 8.359 26.624 1.00 92.88 93 ALA A N 1
ATOM 699 C CA . ALA A 1 93 ? -12.567 9.243 27.178 1.00 92.88 93 ALA A CA 1
ATOM 700 C C . ALA A 1 93 ? -13.922 8.545 27.390 1.00 92.88 93 ALA A C 1
ATOM 702 O O . ALA A 1 93 ? -14.734 9.035 28.178 1.00 92.88 93 ALA A O 1
ATOM 703 N N . ALA A 1 94 ? -14.170 7.437 26.690 1.00 90.88 94 ALA A N 1
ATOM 704 C CA . ALA A 1 94 ? -15.404 6.674 26.782 1.00 90.88 94 ALA A CA 1
ATOM 705 C C . ALA A 1 94 ? -15.554 6.045 28.175 1.00 90.88 94 ALA A C 1
ATOM 707 O O . ALA A 1 94 ? -14.615 5.482 28.737 1.00 90.88 94 ALA A O 1
ATOM 708 N N . GLN A 1 95 ? -16.754 6.164 28.739 1.00 91.69 95 GLN A N 1
ATOM 709 C CA . GLN A 1 95 ? -17.125 5.542 30.017 1.00 91.69 95 GLN A CA 1
ATOM 710 C C . GLN A 1 95 ? -18.048 4.339 29.807 1.00 91.69 95 GLN A C 1
ATOM 712 O O . GLN A 1 95 ? -18.124 3.460 30.663 1.00 91.69 95 GLN A O 1
ATOM 717 N N . ASP A 1 96 ? -18.746 4.306 28.671 1.00 95.19 96 ASP A N 1
ATOM 718 C CA . ASP A 1 96 ? -19.664 3.239 28.311 1.00 95.19 96 ASP A CA 1
ATOM 719 C C . ASP A 1 96 ? -18.910 2.056 27.670 1.00 95.19 96 ASP A C 1
ATOM 721 O O . ASP A 1 96 ? -18.117 2.257 26.738 1.00 95.19 96 ASP A O 1
ATOM 725 N N . PRO A 1 97 ? -19.122 0.816 28.147 1.00 92.25 97 PRO A N 1
ATOM 726 C CA . PRO A 1 97 ? -18.430 -0.351 27.612 1.00 92.25 97 PRO A CA 1
ATOM 727 C C . PRO A 1 97 ? -18.850 -0.698 26.177 1.00 92.25 97 PRO A C 1
ATOM 729 O O . PRO A 1 97 ? -18.022 -1.213 25.427 1.00 92.25 97 PRO A O 1
ATOM 732 N N . GLU A 1 98 ? -20.091 -0.414 25.770 1.00 94.38 98 GLU A N 1
ATOM 733 C CA . GLU A 1 98 ? -20.566 -0.708 24.413 1.00 94.38 98 GLU A CA 1
ATOM 734 C C . GLU A 1 98 ? -19.959 0.267 23.393 1.00 94.38 98 GLU A C 1
ATOM 736 O O . GLU A 1 98 ? -19.474 -0.153 22.340 1.00 94.38 98 GLU A O 1
ATOM 741 N N . GLU A 1 99 ? -19.909 1.563 23.718 1.00 93.50 99 GLU A N 1
ATOM 742 C CA . GLU A 1 99 ? -19.207 2.571 22.918 1.00 93.50 99 GLU A CA 1
ATOM 743 C C . GLU A 1 99 ? -17.711 2.249 22.814 1.00 93.50 99 GLU A C 1
ATOM 745 O O . GLU A 1 99 ? -17.138 2.298 21.725 1.00 93.50 99 GLU A O 1
ATOM 750 N N . THR A 1 100 ? -17.083 1.864 23.927 1.00 93.12 100 THR A N 1
ATOM 751 C CA . THR A 1 100 ? -15.661 1.497 23.948 1.00 93.12 100 THR A CA 1
ATOM 752 C C . THR A 1 100 ? -15.371 0.314 23.025 1.00 93.12 100 THR A C 1
ATOM 754 O O . THR A 1 100 ? -14.388 0.356 22.285 1.00 93.12 100 THR A O 1
ATOM 757 N N . ALA A 1 101 ? -16.229 -0.711 23.025 1.00 95.31 101 ALA A N 1
ATOM 758 C CA . ALA A 1 101 ? -16.078 -1.876 22.156 1.00 95.31 101 ALA A CA 1
ATOM 759 C C . ALA A 1 101 ? -16.185 -1.506 20.667 1.00 95.31 101 ALA A C 1
ATOM 761 O O . ALA A 1 101 ? -15.336 -1.911 19.877 1.00 95.31 101 ALA A O 1
ATOM 762 N N . LYS A 1 102 ? -17.163 -0.670 20.292 1.00 95.50 102 LYS A N 1
ATOM 763 C CA . LYS A 1 102 ? -17.313 -0.184 18.905 1.00 95.50 102 LYS A CA 1
ATOM 764 C C . LYS A 1 102 ? -16.103 0.633 18.452 1.00 95.50 102 LYS A C 1
ATOM 766 O O . LYS A 1 102 ? -15.600 0.447 17.352 1.00 95.50 102 LYS A O 1
ATOM 771 N N . LEU A 1 103 ? -15.592 1.511 19.315 1.00 95.00 103 LEU A N 1
ATOM 772 C CA . LEU A 1 103 ? -14.405 2.312 19.006 1.00 95.00 1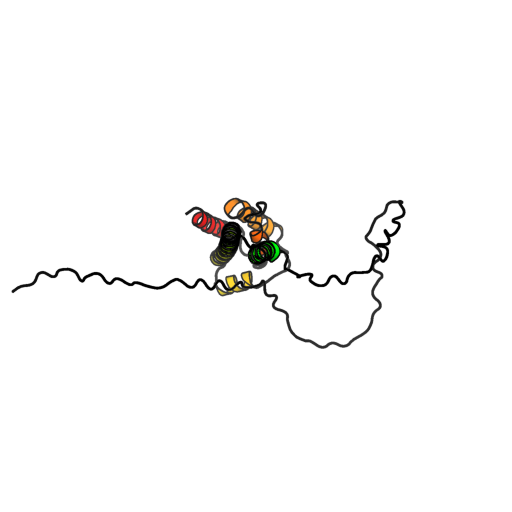03 LEU A CA 1
ATOM 773 C C . LEU A 1 103 ? -13.132 1.469 18.877 1.00 95.00 103 LEU A C 1
ATOM 775 O O . LEU A 1 103 ? -12.235 1.835 18.117 1.00 95.00 103 LEU A O 1
ATOM 779 N N . GLN A 1 104 ? -13.032 0.379 19.640 1.00 95.00 104 GLN A N 1
ATOM 780 C CA . GLN A 1 104 ? -11.946 -0.589 19.504 1.00 95.00 104 GLN A CA 1
ATOM 781 C C . GLN A 1 104 ? -12.034 -1.329 18.170 1.00 95.00 104 GLN A C 1
ATOM 783 O O . GLN A 1 104 ? -11.030 -1.391 17.472 1.00 95.00 104 GLN A O 1
ATOM 788 N N . GLU A 1 105 ? -13.223 -1.786 17.775 1.00 96.25 105 GLU A N 1
ATOM 789 C CA . GLU A 1 105 ? -13.446 -2.416 16.469 1.00 96.25 105 GLU A CA 1
ATOM 790 C C . GLU A 1 105 ? -13.083 -1.470 15.310 1.00 96.25 105 GLU A C 1
ATOM 792 O O . GLU A 1 105 ? -12.316 -1.847 14.424 1.00 96.25 105 GLU A O 1
ATOM 797 N N . ASP A 1 106 ? -13.524 -0.207 15.368 1.00 94.81 106 ASP A N 1
ATOM 798 C CA . ASP A 1 106 ? -13.160 0.825 14.385 1.00 94.81 106 ASP A CA 1
ATOM 799 C C . ASP A 1 106 ? -11.634 1.040 14.311 1.00 94.81 106 ASP A C 1
ATOM 801 O O . ASP A 1 106 ? -11.061 1.247 13.234 1.00 94.81 106 ASP A O 1
ATOM 805 N N . LEU A 1 107 ? -10.955 1.029 15.465 1.00 94.81 107 LEU A N 1
ATOM 806 C CA . LEU A 1 107 ? -9.504 1.190 15.542 1.00 94.81 107 LEU A CA 1
ATOM 807 C C . LEU A 1 107 ? -8.778 -0.016 14.945 1.00 94.81 107 LEU A C 1
ATOM 809 O O 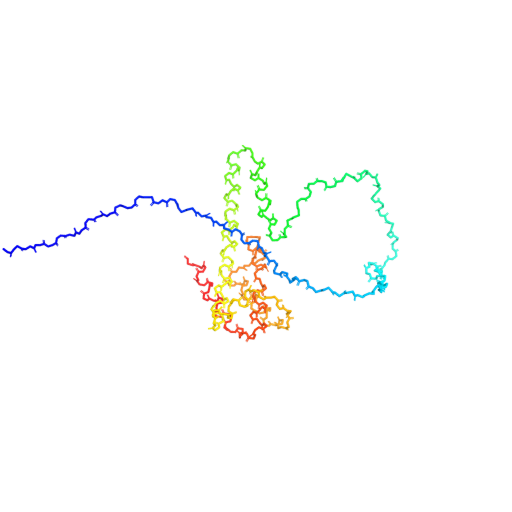. LEU A 1 107 ? -7.824 0.172 14.184 1.00 94.81 107 LEU A O 1
ATOM 813 N N . ASP A 1 108 ? -9.222 -1.224 15.271 1.00 96.31 108 ASP A N 1
ATOM 814 C CA . ASP A 1 108 ? -8.634 -2.463 14.779 1.00 96.31 108 ASP A CA 1
ATOM 815 C C . ASP A 1 108 ? -8.801 -2.562 13.259 1.00 96.31 108 ASP A C 1
ATOM 817 O O . ASP A 1 108 ? -7.805 -2.718 12.548 1.00 96.31 108 ASP A O 1
ATOM 821 N N . GLN A 1 109 ? -10.003 -2.304 12.732 1.00 95.56 109 GLN A N 1
ATOM 822 C CA . GLN A 1 109 ? -10.261 -2.276 11.289 1.00 95.56 109 GLN A CA 1
ATOM 823 C C . GLN A 1 109 ? -9.382 -1.242 10.564 1.00 95.56 109 GLN A C 1
ATOM 825 O O . GLN A 1 109 ? -8.832 -1.508 9.485 1.00 95.56 109 GLN A O 1
ATOM 830 N N . LEU A 1 110 ? -9.204 -0.053 11.153 1.00 94.62 110 LEU A N 1
ATOM 831 C CA . LEU A 1 110 ? -8.323 0.976 10.604 1.00 94.62 110 LEU A CA 1
ATOM 832 C C . LEU A 1 110 ? -6.863 0.500 10.553 1.00 94.62 110 LEU A C 1
ATOM 834 O O . LEU A 1 110 ? -6.168 0.749 9.563 1.00 94.62 110 LEU A O 1
ATOM 838 N N . LEU A 1 111 ? -6.370 -0.153 11.607 1.00 95.25 111 LEU A N 1
ATOM 839 C CA . LEU A 1 111 ? -4.996 -0.658 11.671 1.00 95.25 111 LEU A CA 1
ATOM 840 C C . LEU A 1 111 ? -4.770 -1.825 10.705 1.00 95.25 111 LEU A C 1
ATOM 842 O O . LEU A 1 111 ? -3.752 -1.835 10.009 1.00 95.25 111 LEU A O 1
ATOM 846 N N . GLU A 1 112 ? -5.722 -2.750 10.609 1.00 95.94 112 GLU A N 1
ATOM 847 C CA . GLU A 1 112 ? -5.697 -3.857 9.651 1.00 95.94 112 GLU A CA 1
ATOM 848 C C . GLU A 1 112 ? -5.643 -3.344 8.213 1.00 95.94 112 GLU A C 1
ATOM 850 O O . GLU A 1 112 ? -4.776 -3.749 7.437 1.00 95.94 112 GLU A O 1
ATOM 855 N N . THR A 1 113 ? -6.486 -2.367 7.874 1.00 95.00 113 THR A N 1
ATOM 856 C CA . THR A 1 113 ? -6.499 -1.752 6.540 1.00 95.00 113 THR A CA 1
ATOM 857 C C . THR A 1 113 ? -5.165 -1.073 6.221 1.00 95.00 113 THR A C 1
ATOM 859 O O . THR A 1 113 ? -4.613 -1.233 5.128 1.00 95.00 113 THR A O 1
ATOM 862 N N . ARG A 1 114 ? -4.587 -0.334 7.180 1.00 96.00 114 ARG A N 1
ATOM 863 C CA . ARG A 1 114 ? -3.267 0.304 7.012 1.00 96.00 114 ARG A CA 1
ATOM 864 C C . ARG A 1 114 ? -2.170 -0.719 6.760 1.00 96.00 114 ARG A C 1
ATOM 866 O O . ARG A 1 114 ? -1.309 -0.500 5.904 1.00 96.00 114 ARG A O 1
ATOM 873 N N . GLU A 1 115 ? -2.194 -1.813 7.508 1.00 95.62 115 GLU A N 1
ATOM 874 C CA . GLU A 1 115 ? -1.221 -2.887 7.386 1.00 95.62 115 GLU A CA 1
ATOM 875 C C . GLU A 1 115 ? -1.366 -3.619 6.050 1.00 95.62 115 GLU A C 1
ATOM 877 O O . GLU A 1 115 ? -0.364 -3.817 5.361 1.00 95.62 115 GLU A O 1
ATOM 882 N N . LEU A 1 116 ? -2.595 -3.910 5.620 1.00 96.12 116 LEU A N 1
ATOM 883 C CA . LEU A 1 116 ? -2.888 -4.505 4.317 1.00 96.12 116 LEU A CA 1
ATOM 884 C C . LEU A 1 116 ? -2.343 -3.646 3.168 1.00 96.12 116 LEU A C 1
ATOM 886 O O . LEU A 1 116 ? -1.654 -4.150 2.277 1.00 96.12 116 LEU A O 1
ATOM 890 N N . ILE A 1 117 ? -2.589 -2.333 3.208 1.00 96.44 117 ILE A N 1
ATOM 891 C CA . ILE A 1 117 ? -2.062 -1.381 2.222 1.00 96.44 117 ILE A CA 1
ATOM 892 C C . ILE A 1 117 ? -0.527 -1.399 2.231 1.00 96.44 117 ILE A C 1
ATOM 894 O O . ILE A 1 117 ? 0.104 -1.490 1.174 1.00 96.44 117 ILE A O 1
ATOM 898 N N . ARG A 1 118 ? 0.093 -1.330 3.417 1.00 95.81 118 ARG A N 1
ATOM 899 C CA . ARG A 1 118 ? 1.555 -1.329 3.575 1.00 95.81 118 ARG A CA 1
ATOM 900 C C . ARG A 1 118 ? 2.177 -2.605 3.004 1.00 95.81 118 ARG A C 1
ATOM 902 O O . ARG A 1 118 ? 3.150 -2.525 2.255 1.00 95.81 118 ARG A O 1
ATOM 909 N N . GLN A 1 119 ? 1.621 -3.766 3.338 1.00 96.50 119 GLN A N 1
ATOM 910 C CA . GLN A 1 119 ? 2.079 -5.064 2.843 1.00 96.50 119 GLN A CA 1
ATOM 911 C C . GLN A 1 119 ? 1.909 -5.178 1.329 1.00 96.50 119 GLN A C 1
ATOM 913 O O . GLN A 1 119 ? 2.823 -5.631 0.643 1.00 96.50 119 GLN A O 1
ATOM 918 N N . SER A 1 120 ? 0.787 -4.696 0.796 1.00 97.12 120 SER A N 1
ATOM 919 C CA . SER A 1 120 ? 0.520 -4.702 -0.642 1.00 97.12 120 SER A CA 1
ATOM 920 C C . SER A 1 120 ? 1.551 -3.886 -1.414 1.00 97.12 120 SER A C 1
ATOM 922 O O . SER A 1 120 ? 2.098 -4.371 -2.400 1.00 97.12 120 SER A O 1
ATOM 924 N N . VAL A 1 121 ? 1.886 -2.675 -0.953 1.00 97.06 121 VAL A N 1
ATOM 925 C CA . VAL A 1 121 ? 2.926 -1.858 -1.602 1.00 97.06 121 VAL A CA 1
ATOM 926 C C . VAL A 1 121 ? 4.302 -2.516 -1.498 1.00 97.06 121 VAL A C 1
ATOM 928 O O . VAL A 1 121 ? 5.040 -2.534 -2.482 1.00 97.06 121 VAL A O 1
ATOM 931 N N . GLN A 1 122 ? 4.649 -3.102 -0.349 1.00 96.50 122 GLN A N 1
ATOM 932 C CA . GLN A 1 122 ? 5.910 -3.839 -0.203 1.00 96.50 122 GLN A CA 1
ATOM 933 C C . GLN A 1 122 ? 6.001 -5.033 -1.152 1.00 96.50 122 GLN A C 1
ATOM 935 O O . GLN A 1 122 ? 7.054 -5.266 -1.743 1.00 96.50 122 GLN A O 1
ATOM 940 N N . GLU A 1 123 ? 4.903 -5.761 -1.330 1.00 96.75 123 GLU A N 1
ATOM 941 C CA . GLU A 1 123 ? 4.835 -6.882 -2.258 1.00 96.75 123 GLU A CA 1
ATOM 942 C C . GLU A 1 123 ? 4.931 -6.415 -3.715 1.00 96.75 123 GLU A C 1
ATOM 944 O O . GLU A 1 123 ? 5.676 -7.016 -4.487 1.00 96.75 123 GLU A O 1
ATOM 949 N N . VAL A 1 124 ? 4.262 -5.314 -4.087 1.00 97.75 124 VAL A N 1
ATOM 950 C CA . VAL A 1 124 ? 4.418 -4.703 -5.419 1.00 97.75 124 VAL A CA 1
ATOM 951 C C . VAL A 1 124 ? 5.882 -4.356 -5.671 1.00 97.75 124 VAL A C 1
ATOM 953 O O . VAL A 1 124 ? 6.422 -4.745 -6.702 1.00 97.75 124 VAL A O 1
ATOM 956 N N . VAL A 1 125 ? 6.547 -3.678 -4.728 1.00 97.06 125 VAL A N 1
ATOM 957 C CA . VAL A 1 125 ? 7.970 -3.330 -4.859 1.00 97.06 125 VAL A CA 1
ATOM 958 C C . VAL A 1 125 ? 8.816 -4.589 -5.027 1.00 97.06 125 VAL A C 1
ATOM 960 O O . VAL A 1 125 ? 9.595 -4.667 -5.970 1.00 97.06 125 VAL A O 1
ATOM 963 N N . ARG A 1 126 ? 8.615 -5.603 -4.178 1.00 96.75 126 ARG A N 1
ATOM 964 C CA . ARG A 1 126 ? 9.366 -6.865 -4.228 1.00 96.75 126 ARG A CA 1
ATOM 965 C C . ARG A 1 126 ? 9.217 -7.587 -5.568 1.00 96.75 126 ARG A C 1
ATOM 967 O O . ARG A 1 126 ? 10.189 -8.155 -6.053 1.00 96.75 126 ARG A O 1
ATOM 974 N N . LEU A 1 127 ? 8.017 -7.586 -6.149 1.00 96.75 127 LEU A N 1
ATOM 975 C CA . LEU A 1 127 ? 7.740 -8.197 -7.453 1.00 96.75 127 LEU A CA 1
ATOM 976 C C . LEU A 1 127 ? 8.271 -7.350 -8.622 1.00 96.75 127 LEU A C 1
ATOM 978 O O . LEU A 1 127 ? 8.661 -7.898 -9.654 1.00 96.75 127 LEU A O 1
ATOM 982 N N . ALA A 1 128 ? 8.284 -6.025 -8.470 1.00 96.50 128 ALA A N 1
ATOM 983 C CA . ALA A 1 128 ? 8.724 -5.098 -9.505 1.00 96.50 128 ALA A CA 1
ATOM 984 C C . ALA A 1 128 ? 10.254 -4.959 -9.593 1.00 96.50 128 ALA A C 1
ATOM 986 O O . ALA A 1 128 ? 10.766 -4.611 -10.653 1.00 96.50 128 ALA A O 1
ATOM 987 N N . THR A 1 129 ? 10.990 -5.232 -8.516 1.00 95.44 129 THR A N 1
ATOM 988 C CA . THR A 1 129 ? 12.462 -5.169 -8.479 1.00 95.44 129 THR A CA 1
ATOM 989 C C . THR A 1 129 ? 13.122 -6.514 -8.785 1.00 95.44 129 THR A C 1
ATOM 991 O O . THR A 1 129 ? 12.494 -7.565 -8.662 1.00 95.44 129 THR A O 1
ATOM 994 N N . ASP A 1 130 ? 14.402 -6.494 -9.160 1.00 92.00 130 ASP A N 1
ATOM 995 C CA . ASP A 1 130 ? 15.179 -7.704 -9.472 1.00 92.00 130 ASP A CA 1
ATOM 996 C C . ASP A 1 130 ? 15.804 -8.369 -8.245 1.00 92.00 130 ASP A C 1
ATOM 998 O O . ASP A 1 130 ? 16.037 -9.577 -8.243 1.00 92.00 130 ASP A O 1
ATOM 1002 N N . SER A 1 131 ? 16.073 -7.594 -7.193 1.00 93.00 131 SER A N 1
ATOM 1003 C CA . SER A 1 131 ? 16.746 -8.085 -5.993 1.00 93.00 131 SER A CA 1
ATOM 1004 C C . SER A 1 131 ? 16.115 -7.545 -4.714 1.00 93.00 131 SER A C 1
ATOM 1006 O O . SER A 1 131 ? 15.447 -6.507 -4.701 1.00 93.00 131 SER A O 1
ATOM 1008 N N . LYS A 1 132 ? 16.353 -8.246 -3.603 1.00 92.56 132 LYS A N 1
ATOM 1009 C CA . LYS A 1 132 ? 15.864 -7.831 -2.285 1.00 92.56 132 LYS A CA 1
ATOM 1010 C C . LYS A 1 132 ? 16.510 -6.518 -1.839 1.00 92.56 132 LYS A C 1
ATOM 1012 O O . LYS A 1 132 ? 15.839 -5.661 -1.277 1.00 92.56 132 LYS A O 1
ATOM 1017 N N . GLU A 1 133 ? 17.788 -6.333 -2.141 1.00 93.44 133 GLU A N 1
ATOM 1018 C CA . GLU A 1 133 ? 18.543 -5.120 -1.820 1.00 93.44 133 GLU A CA 1
ATOM 1019 C C . GLU A 1 133 ? 17.983 -3.922 -2.589 1.00 93.44 133 GLU A C 1
ATOM 1021 O O . GLU A 1 133 ? 17.913 -2.816 -2.056 1.00 93.44 133 GLU A O 1
ATOM 1026 N N . GLN A 1 134 ? 17.562 -4.137 -3.839 1.00 93.25 134 GLN A N 1
ATOM 1027 C CA . GLN A 1 134 ? 16.868 -3.121 -4.619 1.00 93.25 134 GLN A CA 1
ATOM 1028 C C . GLN A 1 134 ? 15.515 -2.766 -3.993 1.00 93.25 134 GLN A C 1
ATOM 1030 O O . GLN A 1 134 ? 15.244 -1.590 -3.761 1.00 93.25 134 GLN A O 1
ATOM 1035 N N . ALA A 1 135 ? 14.704 -3.765 -3.633 1.00 93.75 135 ALA A N 1
ATOM 1036 C CA . ALA A 1 135 ? 13.430 -3.543 -2.949 1.00 93.75 135 ALA A CA 1
ATOM 1037 C C . ALA A 1 135 ? 13.597 -2.737 -1.647 1.00 93.75 135 ALA A C 1
ATOM 1039 O O . ALA A 1 135 ? 12.839 -1.804 -1.380 1.00 93.75 135 ALA A O 1
ATOM 1040 N N . GLU A 1 136 ? 14.610 -3.061 -0.842 1.00 93.62 136 GLU A N 1
ATOM 1041 C CA . GLU A 1 136 ? 14.905 -2.351 0.405 1.00 93.62 136 GLU A CA 1
ATOM 1042 C C . GLU A 1 136 ? 15.316 -0.893 0.159 1.00 93.62 136 GLU A C 1
ATOM 1044 O O . GLU A 1 136 ? 14.834 0.004 0.859 1.00 93.62 136 GLU A O 1
ATOM 1049 N N . ARG A 1 137 ? 16.143 -0.621 -0.860 1.00 91.81 137 ARG A N 1
ATOM 1050 C CA . ARG A 1 137 ? 16.490 0.756 -1.252 1.00 91.81 137 ARG A CA 1
ATOM 1051 C C . ARG A 1 137 ? 15.270 1.544 -1.709 1.00 91.81 137 ARG A C 1
ATOM 1053 O O . ARG A 1 137 ? 15.090 2.674 -1.257 1.00 91.81 137 ARG A O 1
ATOM 1060 N N . VAL A 1 138 ? 14.404 0.948 -2.526 1.00 93.19 138 VAL A N 1
ATOM 1061 C CA . VAL A 1 138 ? 13.166 1.582 -3.000 1.00 93.19 138 VAL A CA 1
ATOM 1062 C C . VAL A 1 138 ? 12.255 1.973 -1.833 1.00 93.19 138 VAL A C 1
ATOM 1064 O O . VAL A 1 138 ? 11.704 3.074 -1.819 1.00 93.19 138 VAL A O 1
ATOM 1067 N N . LEU A 1 139 ? 12.121 1.101 -0.828 1.00 92.62 139 LEU A N 1
ATOM 1068 C CA . LEU A 1 139 ? 11.261 1.339 0.337 1.00 92.62 139 LEU A CA 1
ATOM 1069 C C . LEU A 1 139 ? 11.832 2.361 1.334 1.00 92.62 139 LEU A C 1
ATOM 1071 O O . LEU A 1 139 ? 11.070 2.970 2.087 1.00 92.62 139 LEU A O 1
ATOM 1075 N N . THR A 1 140 ? 13.152 2.542 1.370 1.00 91.06 140 THR A N 1
ATOM 1076 C CA . THR A 1 140 ? 13.832 3.427 2.334 1.00 91.06 140 THR A CA 1
ATOM 1077 C C . THR A 1 140 ? 14.181 4.797 1.755 1.00 91.06 140 THR A C 1
ATOM 1079 O O . THR A 1 140 ? 14.187 5.793 2.484 1.00 91.06 140 THR A O 1
ATOM 1082 N N . THR A 1 141 ? 14.435 4.872 0.450 1.00 88.19 141 THR A N 1
ATOM 1083 C CA . THR A 1 141 ? 14.852 6.100 -0.233 1.00 88.19 141 THR A CA 1
ATOM 1084 C C . THR A 1 141 ? 13.652 6.996 -0.531 1.00 88.19 141 THR A C 1
ATOM 1086 O O . THR A 1 141 ? 12.545 6.528 -0.790 1.00 88.19 141 THR A O 1
ATOM 1089 N N . LYS A 1 142 ? 13.873 8.314 -0.505 1.00 86.81 142 LYS A N 1
ATOM 1090 C CA . LYS A 1 142 ? 12.892 9.330 -0.916 1.00 86.81 142 LYS A CA 1
ATOM 1091 C C . LYS A 1 142 ? 13.523 10.272 -1.940 1.00 86.81 142 LYS A C 1
ATOM 1093 O O . LYS A 1 142 ? 13.974 11.354 -1.561 1.00 86.81 142 LYS A O 1
ATOM 1098 N N . PRO A 1 143 ? 13.625 9.850 -3.210 1.00 88.50 143 PRO A N 1
ATOM 1099 C CA . PRO A 1 143 ? 14.247 10.668 -4.235 1.00 88.50 143 PRO A CA 1
ATOM 1100 C C . PRO A 1 143 ? 13.314 11.802 -4.682 1.00 88.50 143 PRO A C 1
ATOM 1102 O O . PRO A 1 143 ? 12.100 11.773 -4.462 1.00 88.50 143 PRO A O 1
ATOM 1105 N N . HIS A 1 144 ? 13.893 12.818 -5.321 1.00 90.69 144 HIS A N 1
ATOM 1106 C CA . HIS A 1 144 ? 13.118 13.845 -6.010 1.00 90.69 144 HIS A CA 1
ATOM 1107 C C . HIS A 1 144 ? 12.519 13.266 -7.295 1.00 90.69 144 HIS A C 1
ATOM 1109 O O . HIS A 1 144 ? 13.217 12.611 -8.060 1.00 90.69 144 HIS A O 1
ATOM 1115 N N . LEU A 1 145 ? 11.233 13.529 -7.537 1.00 92.31 145 LEU A N 1
ATOM 1116 C CA . LEU A 1 145 ? 10.523 13.005 -8.701 1.00 92.31 145 LEU A CA 1
ATOM 1117 C C . LEU A 1 145 ? 10.944 13.740 -9.985 1.00 92.31 145 LEU A C 1
ATOM 1119 O O . LEU A 1 145 ? 10.600 14.907 -10.180 1.00 92.31 145 LEU A O 1
ATOM 1123 N N . THR A 1 146 ? 11.623 13.029 -10.882 1.00 92.94 146 THR A N 1
ATOM 1124 C CA . THR A 1 146 ? 11.924 13.442 -12.258 1.00 92.94 146 THR A CA 1
ATOM 1125 C C . THR A 1 146 ? 11.030 12.717 -13.268 1.00 92.94 146 THR A C 1
ATOM 1127 O O . THR A 1 146 ? 10.597 13.311 -14.255 1.00 92.94 146 THR A O 1
ATOM 1130 N N . GLN A 1 147 ? 10.672 11.456 -13.002 1.00 92.56 147 GLN A N 1
ATOM 1131 C CA . GLN A 1 147 ? 9.898 10.585 -13.896 1.00 92.56 147 GLN A CA 1
ATOM 1132 C C . GLN A 1 147 ? 8.379 10.735 -13.708 1.00 92.56 147 GLN A C 1
ATOM 1134 O O . GLN A 1 147 ? 7.672 9.777 -13.392 1.00 92.56 147 GLN A O 1
ATOM 1139 N N . ARG A 1 148 ? 7.856 11.953 -13.906 1.00 94.88 148 ARG A N 1
ATOM 1140 C CA . ARG A 1 148 ? 6.448 12.297 -13.611 1.00 94.88 148 ARG A CA 1
ATOM 1141 C C . ARG A 1 148 ? 5.425 11.450 -14.373 1.00 94.88 148 ARG A C 1
ATOM 1143 O O . ARG A 1 148 ? 4.424 11.057 -13.787 1.00 94.88 148 ARG A O 1
ATOM 1150 N N . GLU A 1 149 ? 5.657 11.177 -15.654 1.00 95.00 149 GLU A N 1
ATOM 1151 C CA . GLU A 1 149 ? 4.718 10.419 -16.496 1.00 95.00 149 GLU A CA 1
ATOM 1152 C C . GLU A 1 149 ? 4.608 8.957 -16.054 1.00 95.00 149 GLU A C 1
ATOM 1154 O O . GLU A 1 149 ? 3.503 8.461 -15.835 1.00 95.00 149 GLU A O 1
ATOM 1159 N N . ASN A 1 150 ? 5.754 8.301 -15.843 1.00 94.62 150 ASN A N 1
ATOM 1160 C CA . ASN A 1 150 ? 5.815 6.924 -15.355 1.00 94.62 150 ASN A CA 1
ATOM 1161 C C . ASN A 1 150 ? 5.165 6.812 -13.965 1.00 94.62 150 ASN A C 1
ATOM 1163 O O . ASN A 1 150 ? 4.291 5.975 -13.747 1.00 94.62 150 ASN A O 1
ATOM 1167 N N . TYR A 1 151 ? 5.499 7.744 -13.068 1.00 96.94 151 TYR A N 1
ATOM 1168 C CA . TYR A 1 151 ? 4.908 7.816 -11.735 1.00 96.94 151 TYR A CA 1
ATOM 1169 C C . TYR A 1 151 ? 3.385 7.970 -11.772 1.00 96.94 151 TYR A C 1
ATOM 1171 O O . TYR A 1 151 ? 2.678 7.192 -11.135 1.00 96.94 151 TYR A O 1
ATOM 1179 N N . ASN A 1 152 ? 2.865 8.934 -12.539 1.00 97.06 152 ASN A N 1
ATOM 1180 C CA . ASN A 1 152 ? 1.424 9.167 -12.634 1.00 97.06 152 ASN A CA 1
ATOM 1181 C C . ASN A 1 152 ? 0.692 7.930 -13.169 1.00 97.06 152 ASN A C 1
ATOM 1183 O O . ASN A 1 152 ? -0.346 7.556 -12.630 1.00 97.06 152 ASN A O 1
ATOM 1187 N N . ALA A 1 153 ? 1.245 7.276 -14.194 1.00 97.44 153 ALA A N 1
ATOM 1188 C CA . ALA A 1 153 ? 0.658 6.070 -14.764 1.00 97.44 153 ALA A CA 1
ATOM 1189 C C . ALA A 1 153 ? 0.676 4.889 -13.778 1.00 97.44 153 ALA A C 1
ATOM 1191 O O . ALA A 1 153 ? -0.315 4.169 -13.681 1.00 97.44 153 ALA A O 1
ATOM 1192 N N . ALA A 1 154 ? 1.772 4.694 -13.039 1.00 97.31 154 ALA A N 1
ATOM 1193 C CA . ALA A 1 154 ? 1.893 3.631 -12.042 1.00 97.31 154 ALA A CA 1
ATOM 1194 C C . ALA A 1 154 ? 0.929 3.834 -10.865 1.00 97.31 154 ALA A C 1
ATOM 1196 O O . ALA A 1 154 ? 0.222 2.909 -10.467 1.00 97.31 154 ALA A O 1
ATOM 1197 N N . VAL A 1 155 ? 0.872 5.056 -10.334 1.00 97.31 155 VAL A N 1
ATOM 1198 C CA . VAL A 1 155 ? 0.015 5.410 -9.200 1.00 97.31 155 VAL A CA 1
ATOM 1199 C C . VAL A 1 155 ? -1.460 5.326 -9.583 1.00 97.31 155 VAL A C 1
ATOM 1201 O O . VAL A 1 155 ? -2.237 4.729 -8.844 1.00 97.31 155 VAL A O 1
ATOM 1204 N N . GLU A 1 156 ? -1.853 5.832 -10.753 1.00 97.56 156 GLU A N 1
ATOM 1205 C CA . GLU A 1 156 ? -3.238 5.707 -11.221 1.00 97.56 156 GLU A CA 1
ATOM 1206 C C . GLU A 1 156 ? -3.642 4.241 -11.432 1.00 97.56 156 GLU A C 1
ATOM 1208 O O . GLU A 1 156 ? -4.739 3.844 -11.041 1.00 97.56 156 GLU A O 1
ATOM 1213 N N . TYR A 1 157 ? -2.739 3.410 -11.961 1.00 97.75 157 TYR A N 1
ATOM 1214 C CA . TYR A 1 157 ? -2.986 1.974 -12.095 1.00 97.75 157 TYR A CA 1
ATOM 1215 C C . TYR A 1 157 ? -3.181 1.304 -10.726 1.00 97.75 157 TYR A C 1
ATOM 1217 O O . TYR A 1 157 ? -4.139 0.561 -10.522 1.00 97.75 157 TYR A O 1
ATOM 1225 N N . PHE A 1 158 ? -2.341 1.636 -9.742 1.00 97.38 158 PHE A N 1
ATOM 1226 C CA . PHE A 1 158 ? -2.496 1.148 -8.370 1.00 97.38 158 PHE A CA 1
ATOM 1227 C C . PHE A 1 158 ? -3.821 1.591 -7.725 1.00 97.38 158 PHE A C 1
ATOM 1229 O O . PHE A 1 158 ? -4.445 0.811 -7.005 1.00 97.38 158 PHE A O 1
ATOM 1236 N N . ARG A 1 159 ? -4.286 2.814 -8.017 1.00 97.06 159 ARG A N 1
ATOM 1237 C CA . ARG A 1 159 ? -5.576 3.336 -7.534 1.00 97.06 159 ARG A CA 1
ATOM 1238 C C . ARG A 1 159 ? -6.753 2.500 -8.007 1.00 97.06 159 ARG A C 1
ATOM 1240 O O . ARG A 1 159 ? -7.648 2.196 -7.228 1.00 97.06 159 ARG A O 1
ATOM 1247 N N . ILE A 1 160 ? -6.763 2.202 -9.304 1.00 96.69 160 ILE A N 1
ATOM 1248 C CA . ILE A 1 160 ? -7.881 1.540 -9.979 1.00 96.69 160 ILE A CA 1
ATOM 1249 C C . ILE A 1 160 ? -7.927 0.055 -9.604 1.00 96.69 160 ILE A C 1
ATOM 1251 O O . ILE A 1 160 ? -9.012 -0.489 -9.422 1.00 96.69 160 ILE A O 1
ATOM 1255 N N . HIS A 1 161 ? -6.763 -0.590 -9.480 1.00 96.12 161 HIS A N 1
ATOM 1256 C CA . HIS A 1 161 ? -6.675 -2.042 -9.314 1.00 96.12 161 HIS A CA 1
ATOM 1257 C C . HIS A 1 161 ? -6.542 -2.508 -7.859 1.00 96.12 161 HIS A C 1
ATOM 1259 O O . HIS A 1 161 ? -6.927 -3.638 -7.567 1.00 96.12 161 HIS A O 1
ATOM 1265 N N . CYS A 1 162 ? -6.019 -1.676 -6.952 1.00 95.06 162 CYS A N 1
ATOM 1266 C CA . CYS A 1 162 ? -5.803 -2.059 -5.554 1.00 95.06 162 CYS A CA 1
ATOM 1267 C C . CYS A 1 162 ? -6.612 -1.197 -4.580 1.00 95.06 162 CYS A C 1
ATOM 1269 O O . CYS A 1 162 ? -7.602 -1.668 -4.029 1.00 95.06 162 CYS A O 1
ATOM 1271 N N . PHE A 1 163 ? -6.200 0.055 -4.352 1.00 96.06 163 PHE A N 1
ATOM 1272 C CA . PHE A 1 163 ? -6.768 0.892 -3.288 1.00 96.06 163 PHE A CA 1
ATOM 1273 C C . PHE A 1 163 ? -7.099 2.296 -3.792 1.00 96.06 163 PHE A C 1
ATOM 1275 O O . PHE A 1 163 ? -6.202 3.097 -4.072 1.00 96.06 163 PHE A O 1
ATOM 1282 N N . ASP A 1 164 ? -8.390 2.634 -3.836 1.00 95.75 164 ASP A N 1
ATOM 1283 C CA . ASP A 1 164 ? -8.827 3.984 -4.191 1.00 95.75 164 ASP A CA 1
ATOM 1284 C C . ASP A 1 164 ? -8.752 4.918 -2.982 1.00 95.75 164 ASP A C 1
ATOM 1286 O O . ASP A 1 164 ? -9.702 5.056 -2.211 1.00 95.75 164 ASP A O 1
ATOM 1290 N N . TRP A 1 165 ? -7.623 5.608 -2.835 1.00 94.75 165 TRP A N 1
ATOM 1291 C CA . TRP A 1 165 ? -7.375 6.535 -1.725 1.00 94.75 165 TRP A CA 1
ATOM 1292 C C . TRP A 1 165 ? -8.236 7.804 -1.723 1.00 94.75 165 TRP A C 1
ATOM 1294 O O . TRP A 1 165 ? -8.043 8.683 -0.882 1.00 94.75 165 TRP A O 1
ATOM 1304 N N . ARG A 1 166 ? -9.153 7.951 -2.687 1.00 92.56 166 ARG A N 1
ATOM 1305 C CA . ARG A 1 166 ? -10.224 8.954 -2.619 1.00 92.56 166 ARG A CA 1
ATOM 1306 C C . ARG A 1 166 ? -11.300 8.561 -1.604 1.00 92.56 166 ARG A C 1
ATOM 1308 O O . ARG A 1 166 ? -12.039 9.429 -1.153 1.00 92.56 166 ARG A O 1
ATOM 1315 N N . LYS A 1 167 ? -11.381 7.276 -1.242 1.00 93.12 167 LYS A N 1
ATOM 1316 C CA . LYS A 1 167 ? -12.228 6.770 -0.160 1.00 93.12 167 LYS A CA 1
ATOM 1317 C C . LYS A 1 167 ? -11.511 6.930 1.178 1.00 93.12 167 LYS A C 1
ATOM 1319 O O . LYS A 1 167 ? -10.315 6.661 1.272 1.00 93.12 167 LYS A O 1
ATOM 1324 N N . GLN A 1 168 ? -12.258 7.314 2.213 1.00 89.69 168 GLN A N 1
ATOM 1325 C CA . GLN A 1 168 ? -11.723 7.539 3.560 1.00 89.69 168 GLN A CA 1
ATOM 1326 C C . GLN A 1 168 ? -11.044 6.287 4.141 1.00 89.69 168 GLN A C 1
ATOM 1328 O O . GLN A 1 168 ? -9.979 6.394 4.740 1.00 89.69 168 GLN A O 1
ATOM 1333 N N . GLU A 1 169 ? -11.607 5.103 3.888 1.00 89.88 169 GLU A N 1
ATOM 1334 C CA . GLU A 1 169 ? -11.051 3.806 4.308 1.00 89.88 169 GLU A CA 1
ATOM 1335 C C . GLU A 1 169 ? -9.613 3.583 3.799 1.00 89.88 169 GLU A C 1
ATOM 1337 O O . GLU A 1 169 ? -8.759 3.070 4.519 1.00 89.88 169 GLU A O 1
ATOM 1342 N N . TYR A 1 170 ? -9.302 4.048 2.583 1.00 94.50 170 TYR A N 1
ATOM 1343 C CA . TYR A 1 170 ? -8.009 3.828 1.928 1.00 94.50 170 TYR A CA 1
ATOM 1344 C C . TYR A 1 170 ? -7.122 5.072 1.867 1.00 94.50 170 TYR A C 1
ATOM 1346 O O . TYR A 1 170 ? -6.117 5.074 1.152 1.00 94.50 170 TYR A O 1
ATOM 1354 N N . GLU A 1 171 ? -7.437 6.133 2.617 1.00 93.38 171 GLU A N 1
ATOM 1355 C CA . GLU A 1 171 ? -6.659 7.380 2.599 1.00 93.38 171 GLU A CA 1
ATOM 1356 C C . GLU A 1 171 ? -5.163 7.121 2.873 1.00 93.38 171 GLU A C 1
ATOM 1358 O O . GLU A 1 171 ? -4.285 7.735 2.254 1.00 93.38 171 GLU A O 1
ATOM 1363 N N . TYR A 1 172 ? -4.865 6.137 3.731 1.00 94.69 172 TYR A N 1
ATOM 1364 C CA . TYR A 1 172 ? -3.502 5.752 4.094 1.00 94.69 172 TYR A CA 1
ATOM 1365 C C . TYR A 1 172 ? -2.632 5.338 2.896 1.00 94.69 172 TYR A C 1
ATOM 1367 O O . TYR A 1 172 ? -1.413 5.528 2.933 1.00 94.69 172 TYR A O 1
ATOM 1375 N N . ALA A 1 173 ? -3.227 4.856 1.800 1.00 95.56 173 ALA A N 1
ATOM 1376 C CA . ALA A 1 173 ? -2.486 4.507 0.590 1.00 95.56 173 ALA A CA 1
ATOM 1377 C C . ALA A 1 173 ? -1.721 5.702 0.001 1.00 95.56 173 ALA A C 1
ATOM 1379 O O . ALA A 1 173 ? -0.623 5.508 -0.524 1.00 95.56 173 ALA A O 1
ATOM 1380 N N . ARG A 1 174 ? -2.192 6.947 0.195 1.00 93.44 174 ARG A N 1
ATOM 1381 C CA . A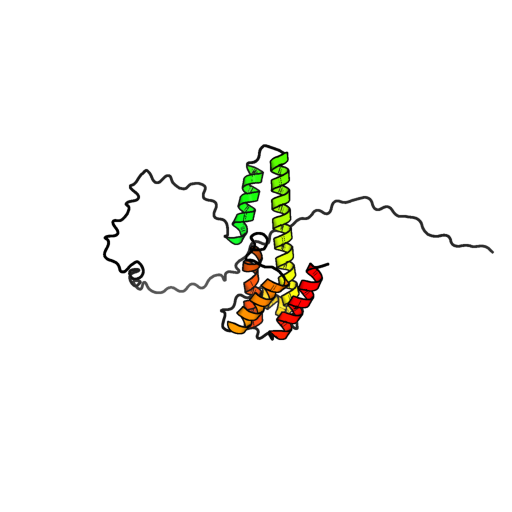RG A 1 174 ? -1.464 8.164 -0.226 1.00 93.44 174 ARG A CA 1
ATOM 1382 C C . ARG A 1 174 ? -0.077 8.264 0.396 1.00 93.44 174 ARG A C 1
ATOM 1384 O O . ARG A 1 174 ? 0.851 8.744 -0.251 1.00 93.44 174 ARG A O 1
ATOM 1391 N N . HIS A 1 175 ? 0.077 7.810 1.637 1.00 92.12 175 HIS A N 1
ATOM 1392 C CA . HIS A 1 175 ? 1.356 7.851 2.345 1.00 92.12 175 HIS A CA 1
ATOM 1393 C C . HIS A 1 175 ? 2.346 6.796 1.847 1.00 92.12 175 HIS A C 1
ATOM 1395 O O . HIS A 1 175 ? 3.546 6.957 2.056 1.00 92.12 175 HIS A O 1
ATOM 1401 N N . GLN A 1 176 ? 1.868 5.760 1.156 1.00 94.06 176 GLN A N 1
ATOM 1402 C CA . GLN A 1 176 ? 2.711 4.722 0.563 1.00 94.06 176 GLN A CA 1
ATOM 1403 C C . GLN A 1 176 ? 3.131 5.045 -0.881 1.00 94.06 176 GLN A C 1
ATOM 1405 O O . GLN A 1 176 ? 4.019 4.387 -1.424 1.00 94.06 176 GLN A O 1
ATOM 1410 N N . LEU A 1 177 ? 2.567 6.093 -1.502 1.00 94.25 177 LEU A N 1
ATOM 1411 C CA . LEU A 1 177 ? 2.862 6.447 -2.897 1.00 94.25 177 LEU A CA 1
ATOM 1412 C C . LEU A 1 177 ? 4.325 6.849 -3.140 1.00 94.25 177 LEU A C 1
ATOM 1414 O O . LEU A 1 177 ? 4.803 6.767 -4.270 1.00 94.25 177 LEU A O 1
ATOM 1418 N N . SER A 1 178 ? 5.076 7.216 -2.095 1.00 92.62 178 SER A N 1
ATOM 1419 C CA . SER A 1 178 ? 6.508 7.508 -2.228 1.00 92.62 178 SER A CA 1
ATOM 1420 C C . SER A 1 178 ? 7.322 6.307 -2.715 1.00 92.62 178 SER A C 1
ATOM 1422 O O . SER A 1 178 ? 8.337 6.508 -3.372 1.00 92.62 178 SER A O 1
ATOM 1424 N N . ALA A 1 179 ? 6.875 5.073 -2.457 1.00 95.00 179 ALA A N 1
ATOM 1425 C CA . ALA A 1 179 ? 7.539 3.879 -2.980 1.00 95.00 179 ALA A CA 1
ATOM 1426 C C . ALA A 1 179 ? 7.506 3.834 -4.520 1.00 95.00 179 ALA A C 1
ATOM 1428 O O . ALA A 1 179 ? 8.484 3.441 -5.151 1.00 95.00 179 ALA A O 1
ATOM 1429 N N . PHE A 1 180 ? 6.419 4.310 -5.137 1.00 96.12 180 PHE A N 1
ATOM 1430 C CA . PHE A 1 180 ? 6.302 4.387 -6.596 1.00 96.12 180 PHE A CA 1
ATOM 1431 C C . PHE A 1 180 ? 7.189 5.478 -7.195 1.00 96.12 180 PHE A C 1
ATOM 1433 O O . PHE A 1 180 ? 7.676 5.307 -8.310 1.00 96.12 180 PHE A O 1
ATOM 1440 N N . VAL A 1 181 ? 7.452 6.564 -6.457 1.00 95.88 181 VAL A N 1
ATOM 1441 C CA . VAL A 1 181 ? 8.478 7.545 -6.852 1.00 95.88 181 VAL A CA 1
ATOM 1442 C C . VAL A 1 181 ? 9.828 6.839 -6.941 1.00 95.88 181 VAL A C 1
ATOM 1444 O O . VAL A 1 181 ? 10.467 6.885 -7.986 1.00 95.88 181 VAL A O 1
ATOM 1447 N N . SER A 1 182 ? 10.220 6.117 -5.889 1.00 95.44 182 SER A N 1
ATOM 1448 C CA . SER A 1 182 ? 11.490 5.389 -5.855 1.00 95.44 182 SER A CA 1
ATOM 1449 C C . SER A 1 182 ? 11.609 4.338 -6.966 1.00 95.44 182 SER A C 1
ATOM 1451 O O . SER A 1 182 ? 12.645 4.283 -7.619 1.00 95.44 182 SER A O 1
ATOM 1453 N N . LEU A 1 183 ? 10.550 3.570 -7.259 1.00 95.56 183 LEU A N 1
ATOM 1454 C CA . LEU A 1 183 ? 10.533 2.629 -8.393 1.00 95.56 183 LEU A CA 1
ATOM 1455 C C . LEU A 1 183 ? 10.792 3.330 -9.736 1.00 95.56 183 LEU A C 1
ATOM 1457 O O . LEU A 1 183 ? 11.573 2.846 -10.556 1.00 95.56 183 LEU A O 1
ATOM 1461 N N . CYS A 1 184 ? 10.147 4.475 -9.965 1.00 95.06 184 CYS A N 1
ATOM 1462 C CA . CYS A 1 184 ? 10.289 5.212 -11.219 1.00 95.06 184 CYS A CA 1
ATOM 1463 C C . CYS A 1 184 ? 11.677 5.850 -11.356 1.00 95.06 184 CYS A C 1
ATOM 1465 O O . CYS A 1 184 ? 12.254 5.826 -12.444 1.00 95.06 184 CYS A O 1
ATOM 1467 N N . GLU A 1 185 ? 12.231 6.391 -10.267 1.00 94.75 185 GLU A N 1
ATOM 1468 C CA . GLU A 1 185 ? 13.578 6.975 -10.267 1.00 94.75 185 GLU A CA 1
ATOM 1469 C C . GLU A 1 185 ? 14.675 5.912 -10.425 1.00 94.75 185 GLU A C 1
ATOM 1471 O O . GLU A 1 185 ? 15.676 6.166 -11.092 1.00 94.75 185 GLU A O 1
ATOM 1476 N N . GLU A 1 186 ? 14.458 4.691 -9.928 1.00 92.38 186 GLU A N 1
ATOM 1477 C CA . GLU A 1 186 ? 15.332 3.539 -10.196 1.00 92.38 186 GLU A CA 1
ATOM 1478 C C . GLU A 1 186 ? 15.186 2.958 -11.615 1.00 92.38 186 GLU A C 1
ATOM 1480 O O . GLU A 1 186 ? 15.797 1.941 -11.935 1.00 92.38 186 GLU A O 1
ATOM 1485 N N . ARG A 1 187 ? 14.414 3.610 -12.497 1.00 92.81 187 ARG A N 1
ATOM 1486 C CA . ARG A 1 187 ? 14.197 3.191 -13.893 1.00 92.81 187 ARG A CA 1
ATOM 1487 C C . ARG A 1 187 ? 13.541 1.814 -14.025 1.00 92.81 187 ARG A C 1
ATOM 1489 O O . ARG A 1 187 ? 13.697 1.163 -15.058 1.00 92.81 187 ARG A O 1
ATOM 1496 N N . VAL A 1 188 ? 12.757 1.391 -13.030 1.00 94.62 188 VAL A N 1
ATOM 1497 C CA . VAL A 1 188 ? 11.951 0.172 -13.152 1.00 94.62 188 VAL A CA 1
ATOM 1498 C C . VAL A 1 188 ? 10.915 0.373 -14.273 1.00 94.62 188 VAL A C 1
ATOM 1500 O O . VAL A 1 188 ? 10.195 1.380 -14.268 1.00 94.62 188 VAL A O 1
ATOM 1503 N N . PRO A 1 189 ? 10.820 -0.547 -15.256 1.00 95.94 189 PRO A N 1
ATOM 1504 C CA . PRO A 1 189 ? 9.873 -0.414 -16.357 1.00 95.94 189 PRO A CA 1
ATOM 1505 C C . PRO A 1 189 ? 8.421 -0.384 -15.872 1.00 95.94 189 PRO A C 1
ATOM 1507 O O . PRO A 1 189 ? 8.009 -1.226 -15.072 1.00 95.94 189 PRO A O 1
ATOM 1510 N N . LEU A 1 190 ? 7.615 0.535 -16.416 1.00 96.62 190 LEU A N 1
ATOM 1511 C CA . LEU A 1 190 ? 6.197 0.672 -16.061 1.00 96.62 190 LEU A CA 1
ATOM 1512 C C . LEU A 1 190 ? 5.414 -0.633 -16.256 1.00 96.62 190 LEU A C 1
ATOM 1514 O O . LEU A 1 190 ? 4.540 -0.950 -15.455 1.00 96.62 190 LEU A O 1
ATOM 1518 N N . THR A 1 191 ? 5.727 -1.392 -17.309 1.00 97.25 191 THR A N 1
ATOM 1519 C CA . THR A 1 191 ? 5.104 -2.694 -17.595 1.00 97.25 191 THR A CA 1
ATOM 1520 C C . THR A 1 191 ? 5.263 -3.652 -16.421 1.00 97.25 191 THR A C 1
ATOM 1522 O O . THR A 1 191 ? 4.281 -4.211 -15.946 1.00 97.25 191 THR A O 1
ATOM 1525 N N . ARG A 1 192 ? 6.473 -3.741 -15.868 1.00 97.19 192 ARG A N 1
ATOM 1526 C CA . ARG A 1 192 ? 6.780 -4.596 -14.722 1.00 97.19 192 ARG A CA 1
ATOM 1527 C C . ARG A 1 192 ? 6.083 -4.133 -13.444 1.00 97.19 192 ARG A C 1
ATOM 1529 O O . ARG A 1 192 ? 5.614 -4.961 -12.669 1.00 97.19 192 ARG A O 1
ATOM 1536 N N . ILE A 1 193 ? 5.975 -2.819 -13.235 1.00 97.56 193 ILE A N 1
ATOM 1537 C CA . ILE A 1 193 ? 5.216 -2.259 -12.106 1.00 97.56 193 ILE A CA 1
ATOM 1538 C C . ILE A 1 193 ? 3.733 -2.635 -12.228 1.00 97.56 193 ILE A C 1
ATOM 1540 O O . ILE A 1 193 ? 3.137 -3.074 -11.248 1.00 97.56 193 ILE A O 1
ATOM 1544 N N . LYS A 1 194 ? 3.140 -2.516 -13.423 1.00 98.06 194 LYS A N 1
ATOM 1545 C CA . LYS A 1 194 ? 1.740 -2.895 -13.669 1.00 98.06 194 LYS A CA 1
ATOM 1546 C C . LYS A 1 194 ? 1.499 -4.387 -13.453 1.00 98.06 194 LYS A C 1
ATOM 1548 O O . LYS A 1 194 ? 0.589 -4.737 -12.714 1.00 98.06 194 LYS A O 1
ATOM 1553 N N . GLU A 1 195 ? 2.365 -5.249 -13.982 1.00 97.81 195 GLU A N 1
ATOM 1554 C CA . GLU A 1 195 ? 2.282 -6.700 -13.759 1.00 97.81 195 GLU A CA 1
ATOM 1555 C C . GLU A 1 195 ? 2.388 -7.070 -12.270 1.00 97.81 195 GLU A C 1
ATOM 1557 O O . GLU A 1 195 ? 1.697 -7.972 -11.791 1.00 97.81 195 GLU A O 1
ATOM 1562 N N . ALA A 1 196 ? 3.242 -6.373 -11.515 1.00 97.88 196 ALA A N 1
ATOM 1563 C CA . ALA A 1 196 ? 3.340 -6.548 -10.070 1.00 97.88 196 ALA A CA 1
ATOM 1564 C C . ALA A 1 196 ? 2.047 -6.122 -9.355 1.00 97.88 196 ALA A C 1
ATOM 1566 O O . ALA A 1 196 ? 1.578 -6.841 -8.471 1.00 97.88 196 ALA A O 1
ATOM 1567 N N . ILE A 1 197 ? 1.451 -4.994 -9.757 1.00 97.94 197 ILE A N 1
ATOM 1568 C CA . ILE A 1 197 ? 0.156 -4.527 -9.244 1.00 97.94 197 ILE A CA 1
ATOM 1569 C C . ILE A 1 197 ? -0.940 -5.549 -9.546 1.00 97.94 197 ILE A C 1
ATOM 1571 O O . ILE A 1 197 ? -1.671 -5.911 -8.629 1.00 97.94 197 ILE A O 1
ATOM 1575 N N . ASP A 1 198 ? -1.018 -6.073 -10.771 1.00 97.88 198 ASP A N 1
ATOM 1576 C CA . ASP A 1 198 ? -2.022 -7.070 -11.153 1.00 97.88 198 ASP A CA 1
ATOM 1577 C C . ASP A 1 198 ? -1.938 -8.301 -10.247 1.00 97.88 198 ASP A C 1
ATOM 1579 O O . ASP A 1 198 ? -2.928 -8.701 -9.635 1.00 97.88 198 ASP A O 1
ATOM 1583 N N . ARG A 1 199 ? -0.730 -8.843 -10.052 1.00 96.75 199 ARG A N 1
ATOM 1584 C CA . ARG A 1 199 ? -0.506 -9.999 -9.168 1.00 96.75 199 ARG A CA 1
ATOM 1585 C C . ARG A 1 199 ? -0.922 -9.741 -7.724 1.00 96.75 199 ARG A C 1
ATOM 1587 O O . ARG A 1 199 ? -1.368 -10.672 -7.057 1.00 96.75 199 ARG A O 1
ATOM 1594 N N . VAL A 1 200 ? -0.739 -8.522 -7.222 1.00 96.81 200 VAL A N 1
ATOM 1595 C CA . VAL A 1 200 ? -1.172 -8.147 -5.869 1.00 96.81 200 VAL A CA 1
ATOM 1596 C C . VAL A 1 200 ? -2.684 -7.948 -5.820 1.00 96.81 200 VAL A C 1
ATOM 1598 O O . VAL A 1 200 ? -3.318 -8.453 -4.900 1.00 96.81 200 VAL A O 1
ATOM 1601 N N . SER A 1 201 ? -3.282 -7.317 -6.831 1.00 95.19 201 SER A N 1
ATOM 1602 C CA . SER A 1 201 ? -4.733 -7.117 -6.912 1.00 95.19 201 SER A CA 1
ATOM 1603 C C . SER A 1 201 ? -5.506 -8.439 -6.916 1.00 95.19 201 SER A C 1
ATOM 1605 O O . SER A 1 201 ? -6.523 -8.563 -6.240 1.00 95.19 201 SER A O 1
ATOM 1607 N N . GLU A 1 202 ? -4.980 -9.473 -7.576 1.00 94.75 202 GLU A N 1
ATOM 1608 C CA . GLU A 1 202 ? -5.577 -10.813 -7.570 1.00 94.75 202 GLU A CA 1
ATOM 1609 C C . GLU A 1 202 ? -5.460 -11.520 -6.212 1.00 94.75 202 GLU A C 1
ATOM 1611 O O . GLU A 1 202 ? -6.255 -12.407 -5.911 1.00 94.75 202 GLU A O 1
ATOM 1616 N N . LYS A 1 203 ? -4.491 -11.138 -5.368 1.00 92.56 203 LYS A N 1
ATOM 1617 C CA . LYS A 1 203 ? -4.404 -11.630 -3.983 1.00 92.56 203 LYS A CA 1
ATOM 1618 C C . LYS A 1 203 ? -5.398 -10.926 -3.062 1.00 92.56 203 LYS A C 1
ATOM 1620 O O . LYS A 1 203 ? -5.854 -11.556 -2.122 1.00 92.56 203 LYS A O 1
ATOM 1625 N N . LEU A 1 204 ? -5.728 -9.661 -3.329 1.00 90.62 204 LEU A N 1
ATOM 1626 C CA . LEU A 1 204 ? -6.679 -8.880 -2.526 1.00 90.62 204 LEU A CA 1
ATOM 1627 C C . LEU A 1 204 ? -8.138 -9.307 -2.733 1.00 90.62 204 LEU A C 1
ATOM 1629 O O . LEU A 1 204 ? -8.972 -9.060 -1.872 1.00 90.62 204 LEU A O 1
ATOM 1633 N N . LYS A 1 205 ? -8.453 -9.924 -3.877 1.00 85.62 205 LYS A N 1
ATOM 1634 C CA . LYS A 1 205 ? -9.803 -10.411 -4.212 1.00 85.62 205 LYS A CA 1
ATOM 1635 C C . LYS A 1 205 ? -10.110 -11.816 -3.673 1.00 85.62 205 LYS A C 1
ATOM 1637 O O . LYS A 1 205 ? -11.221 -12.297 -3.886 1.00 85.62 205 LYS A O 1
ATOM 1642 N N . LYS A 1 206 ? -9.125 -12.495 -3.083 1.00 63.91 206 LYS A N 1
ATOM 1643 C CA . LYS A 1 206 ? -9.252 -13.852 -2.535 1.00 63.91 206 LYS A CA 1
ATOM 1644 C C . LYS A 1 206 ? -9.545 -13.807 -1.050 1.00 63.91 206 LYS A C 1
ATOM 1646 O O . LYS A 1 206 ? -10.324 -14.681 -0.618 1.00 63.91 206 LYS A O 1
#

Sequence (206 aa):
MDRRAAPPCARSIVGTASHWSIRLRACERAGPRGERLRTRERAGPRAERVSGRGGASCSPVELESRRAVPMAGMEAVKQCDVPVAILQNRIKAAQDPEETAKLQEDLDQLLETRELIRQSVQEVVRLATDSKEQAERVLTTKPHLTQRENYNAAVEYFRIHCFDWRKQEYEYARHQLSAFVSLCEERVPLTRIKEAIDRVSEKLKK

pLDDT: mean 75.76, std 25.07, range [28.38, 98.06]